Protein AF-A0A7S2G9F8-F1 (afdb_monomer_lite)

Secondary structure (DSSP, 8-state):
----------SHHHHHHHHHHHHHHHHTTS---PPPP---HHHHHHHHHHHHHHHHHHHHHHHHHHHHHHHHHHHHHHHHHHHHHHHHHHHHHHHHHHHHHHHHHHHHHHHHHHTT---HHHHHTTS-TTT-EEEEE--TTS---GGGEETTTEEEEEHHHHHHHHHHHHHHHHHHHHHHHHHHHTTS---------------TTSSTTTS------------------

Foldseek 3Di:
DDPPPPPPPPPPPVVVVVVVVLVVVVVVPPDDPPDDDPDDPVVVVVVVVVVVVVVVVVVVVSVVVVVVVVVVVVVVVVVVVVVVVVVVVVVVVVVVVVVVLVVVLVVVVVVCLQVLPLPPVSNVVSDPQQADKDKDADDPQFDDDPVQQDPVRIGIAHGSVSSNVVSVRVVVSVVVVVVVVVVVVVVPDDDDDPDPPPVPPPPVVPVVVVPPPPPPPPPDDDPDDDDDD

pLDDT: mean 77.67, std 21.29, range [35.88, 98.31]

Sequence (229 aa):
AGAGGELSDSGGARDEEFLAGAAGMLTALRGDKRKGSDLDPETKTQLDRERNKKHAKATRLRKKVYVKCLEEQATELAEQNNRMKQEREWREANRRAVLETRRRVVHTMLHYRHAGVTDRNKWAKIVDEGRFTLALPVTPYRSFKRSEVVGNGLRILHGLDMVFADIRSIAVWMQTISREATSVGQSVGHTVGQQASEVVWDYTILDAVASGDGNGGGDGGDGGDGGDG

Structure (mmCIF, N/CA/C/O backbone):
data_AF-A0A7S2G9F8-F1
#
_entry.id   AF-A0A7S2G9F8-F1
#
loop_
_atom_site.group_PDB
_atom_site.id
_atom_site.type_symbol
_atom_site.label_atom_id
_atom_site.label_alt_id
_atom_site.label_comp_id
_atom_site.label_asym_id
_atom_site.label_entity_id
_atom_site.label_seq_id
_atom_site.pdbx_PDB_ins_code
_atom_site.Cartn_x
_atom_site.Cartn_y
_atom_site.Cartn_z
_atom_site.occupancy
_atom_site.B_iso_or_equiv
_atom_site.auth_seq_id
_atom_site.auth_comp_id
_atom_site.auth_asym_id
_atom_site.auth_atom_id
_atom_site.pdbx_PDB_model_num
ATOM 1 N N . ALA A 1 1 ? -4.866 -13.803 -0.864 1.00 40.38 1 ALA A N 1
ATOM 2 C CA . ALA A 1 1 ? -5.055 -13.528 -2.300 1.00 40.38 1 ALA A CA 1
ATOM 3 C C . ALA A 1 1 ? -3.806 -12.817 -2.808 1.00 40.38 1 ALA A C 1
ATOM 5 O O . ALA A 1 1 ? -3.701 -11.605 -2.684 1.00 40.38 1 ALA A O 1
ATOM 6 N N . GLY A 1 2 ? -2.803 -13.595 -3.220 1.00 40.09 2 GLY A N 1
ATOM 7 C CA . GLY A 1 2 ? -1.564 -13.082 -3.797 1.00 40.09 2 GLY A CA 1
ATOM 8 C C . GLY A 1 2 ? -1.709 -13.073 -5.310 1.00 40.09 2 GLY A C 1
ATOM 9 O O . GLY A 1 2 ? -1.907 -14.129 -5.901 1.00 40.09 2 GLY A O 1
ATOM 10 N N . ALA A 1 3 ? -1.660 -11.889 -5.912 1.00 42.66 3 ALA A N 1
ATOM 11 C CA . ALA A 1 3 ? -1.528 -11.744 -7.350 1.00 42.66 3 ALA A CA 1
ATOM 12 C C . ALA A 1 3 ? -0.072 -12.065 -7.713 1.00 42.66 3 ALA A C 1
ATOM 14 O O . ALA A 1 3 ? 0.807 -11.210 -7.617 1.00 42.66 3 ALA A O 1
ATOM 15 N N . GLY A 1 4 ? 0.186 -13.331 -8.039 1.00 38.16 4 GLY A N 1
ATOM 16 C CA . GLY A 1 4 ? 1.389 -13.729 -8.755 1.00 38.16 4 GLY A CA 1
ATOM 17 C C . GLY A 1 4 ? 1.287 -13.171 -10.166 1.00 38.16 4 GLY A C 1
ATOM 18 O O . GLY A 1 4 ? 0.578 -13.728 -10.995 1.00 38.16 4 GLY A O 1
ATOM 19 N N . GLY A 1 5 ? 1.923 -12.026 -10.402 1.00 44.25 5 GLY A N 1
ATOM 20 C CA . GLY A 1 5 ? 2.126 -11.510 -11.746 1.00 44.25 5 GLY A CA 1
ATOM 21 C C . GLY A 1 5 ? 3.136 -12.402 -12.449 1.00 44.25 5 GLY A C 1
ATOM 22 O O . GLY A 1 5 ? 4.331 -12.313 -12.173 1.00 44.25 5 GLY A O 1
ATOM 23 N N . GLU A 1 6 ? 2.640 -13.284 -13.312 1.00 41.16 6 GLU A N 1
ATOM 24 C CA . GLU A 1 6 ? 3.435 -13.965 -14.325 1.00 41.16 6 GLU A CA 1
ATOM 25 C C . GLU A 1 6 ? 4.115 -12.892 -15.186 1.00 41.16 6 GLU A C 1
ATOM 27 O O . GLU A 1 6 ? 3.496 -12.249 -16.032 1.00 41.16 6 GLU A O 1
ATOM 32 N N . LEU A 1 7 ? 5.399 -12.651 -14.913 1.00 46.62 7 LEU A N 1
ATOM 33 C CA . LEU A 1 7 ? 6.302 -11.929 -15.800 1.00 46.62 7 LEU A CA 1
ATOM 34 C C . LEU A 1 7 ? 6.487 -12.802 -17.041 1.00 46.62 7 LEU A C 1
ATOM 36 O O . LEU A 1 7 ? 7.358 -13.666 -17.092 1.00 46.62 7 LEU A O 1
ATOM 40 N N . SER A 1 8 ? 5.598 -12.611 -18.010 1.00 50.78 8 SER A N 1
ATOM 41 C CA . SER A 1 8 ? 5.682 -13.215 -19.330 1.00 50.78 8 SER A CA 1
ATOM 42 C C . SER A 1 8 ? 6.938 -12.705 -20.036 1.00 50.78 8 SER A C 1
ATOM 44 O O . SER A 1 8 ? 6.958 -11.597 -20.584 1.00 50.78 8 SER A O 1
ATOM 46 N N . ASP A 1 9 ? 7.973 -13.537 -20.000 1.00 47.94 9 ASP A N 1
ATOM 47 C CA . ASP A 1 9 ? 9.189 -13.481 -20.804 1.00 47.94 9 ASP A CA 1
ATOM 48 C C . A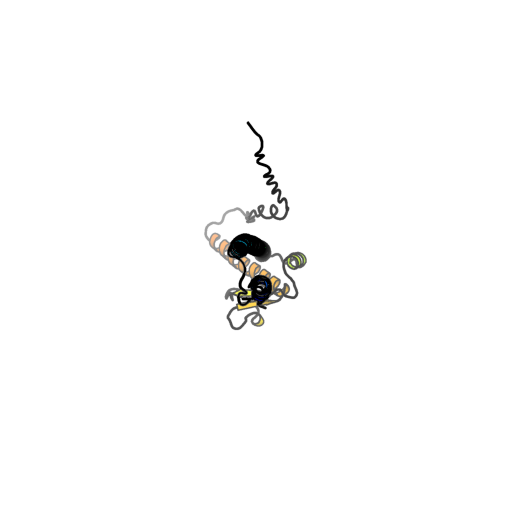SP A 1 9 ? 8.824 -13.564 -22.297 1.00 47.94 9 ASP A C 1
ATOM 50 O O . ASP A 1 9 ? 8.766 -14.626 -22.908 1.00 47.94 9 ASP A O 1
ATOM 54 N N . SER A 1 10 ? 8.428 -12.422 -22.859 1.00 51.69 10 SER A N 1
ATOM 55 C CA . SER A 1 10 ? 7.936 -12.279 -24.238 1.00 51.69 10 SER A CA 1
ATOM 56 C C . SER A 1 10 ? 8.878 -11.448 -25.115 1.00 51.69 10 SER A C 1
ATOM 58 O O . SER A 1 10 ? 8.593 -11.237 -26.293 1.00 51.69 10 SER A O 1
ATOM 60 N N . GLY A 1 11 ? 10.019 -11.010 -24.567 1.00 47.75 11 GLY A N 1
ATOM 61 C CA . GLY A 1 11 ? 11.017 -10.212 -25.286 1.00 47.75 11 GLY A CA 1
ATOM 62 C C . GLY A 1 11 ? 11.870 -11.028 -26.261 1.00 47.75 11 GLY A C 1
ATOM 63 O O . GLY A 1 11 ? 12.167 -10.556 -27.352 1.00 47.75 11 GLY A O 1
ATOM 64 N N . GLY A 1 12 ? 12.192 -12.285 -25.932 1.00 48.44 12 GLY A N 1
ATOM 65 C CA . GLY A 1 12 ? 13.163 -13.068 -26.711 1.00 48.44 12 GLY A CA 1
ATOM 66 C C . GLY A 1 12 ? 12.721 -13.451 -28.131 1.00 48.44 12 GLY A C 1
ATOM 67 O O . GLY A 1 12 ? 13.559 -13.630 -29.009 1.00 48.44 12 GLY A O 1
ATOM 68 N N . ALA A 1 13 ? 11.415 -13.553 -28.394 1.00 54.31 13 ALA A N 1
ATOM 69 C CA . ALA A 1 13 ? 10.920 -14.038 -29.686 1.00 54.31 13 ALA A CA 1
ATOM 70 C C . ALA A 1 13 ? 11.020 -12.996 -30.818 1.00 54.31 13 ALA A C 1
ATOM 72 O O . ALA A 1 13 ? 11.145 -13.370 -31.982 1.00 54.31 13 ALA A O 1
ATOM 73 N N . ARG A 1 14 ? 10.978 -11.695 -30.496 1.00 54.72 14 ARG A N 1
ATOM 74 C CA . ARG A 1 14 ? 11.035 -10.614 -31.500 1.00 54.72 14 ARG A CA 1
ATOM 75 C C . ARG A 1 14 ? 12.462 -10.262 -31.910 1.00 54.72 14 ARG A C 1
ATOM 77 O O . ARG A 1 14 ? 12.695 -9.951 -33.078 1.00 54.72 14 ARG A O 1
ATOM 84 N N . ASP A 1 15 ? 13.409 -10.377 -30.983 1.00 51.66 15 ASP A N 1
ATOM 85 C CA . ASP A 1 15 ? 14.827 -10.158 -31.268 1.00 51.66 15 ASP A CA 1
ATOM 86 C C . ASP A 1 15 ? 15.390 -11.243 -32.203 1.00 51.66 15 ASP A C 1
ATOM 88 O O . ASP A 1 15 ? 16.127 -10.931 -33.138 1.00 51.66 15 ASP A O 1
ATOM 92 N N . GLU A 1 16 ? 14.980 -12.504 -32.023 1.00 54.94 16 GLU A N 1
ATOM 93 C CA . GLU A 1 16 ? 15.359 -13.628 -32.897 1.00 54.94 16 GLU A CA 1
ATOM 94 C C . GLU A 1 16 ? 14.835 -13.453 -34.334 1.00 54.94 16 GLU A C 1
ATOM 96 O O . GLU A 1 16 ? 15.577 -13.657 -35.295 1.00 54.94 16 GLU A O 1
ATOM 101 N N . GLU A 1 17 ? 13.587 -13.011 -34.515 1.00 56.75 17 GLU A N 1
ATOM 102 C CA . GLU A 1 17 ? 12.981 -12.853 -35.846 1.00 56.75 17 GLU A CA 1
ATOM 103 C C . GLU A 1 17 ? 13.579 -11.661 -36.620 1.00 56.75 17 GLU A C 1
ATOM 105 O O . GLU A 1 17 ? 13.824 -11.740 -37.831 1.00 56.75 17 GLU A O 1
ATOM 110 N N . PHE A 1 18 ? 13.911 -10.572 -35.920 1.00 54.06 18 PHE A N 1
ATOM 111 C CA . PHE A 1 18 ? 14.556 -9.403 -36.516 1.00 54.06 18 PHE A CA 1
ATOM 112 C C . PHE A 1 18 ? 16.041 -9.656 -36.843 1.00 54.06 18 PHE A C 1
ATOM 114 O O . PHE A 1 18 ? 16.515 -9.295 -37.930 1.00 54.06 18 PHE A O 1
ATOM 121 N N . LEU A 1 19 ? 16.772 -10.353 -35.963 1.00 54.16 19 LEU A N 1
ATOM 122 C CA . LEU A 1 19 ? 18.141 -10.808 -36.236 1.00 54.16 19 LEU A CA 1
ATOM 123 C C . LEU A 1 19 ? 18.177 -11.846 -37.368 1.00 54.16 19 LEU A C 1
ATOM 125 O O . LEU A 1 19 ? 19.081 -11.789 -38.208 1.00 54.16 19 LEU A O 1
ATOM 129 N N . ALA A 1 20 ? 17.178 -12.728 -37.465 1.00 59.78 20 ALA A N 1
ATOM 130 C CA . ALA A 1 20 ? 17.019 -13.660 -38.581 1.00 59.78 20 ALA A CA 1
ATOM 131 C C . ALA A 1 20 ? 16.743 -12.932 -39.910 1.00 59.78 20 ALA A C 1
ATOM 133 O O . ALA A 1 20 ? 17.339 -13.279 -40.936 1.00 59.78 20 ALA A O 1
ATOM 134 N N . GLY A 1 21 ? 15.927 -11.872 -39.903 1.00 58.31 21 GLY A N 1
ATOM 135 C CA . GLY A 1 21 ? 15.698 -11.012 -41.071 1.00 58.31 21 GLY A CA 1
ATOM 136 C C . GLY A 1 21 ? 16.968 -10.286 -41.538 1.00 58.31 21 GLY A C 1
ATOM 137 O O . GLY A 1 21 ? 17.298 -10.282 -42.731 1.00 58.31 21 GLY A O 1
ATOM 138 N N . ALA A 1 22 ? 17.745 -9.741 -40.596 1.00 57.12 22 ALA A N 1
ATOM 139 C CA . ALA A 1 22 ? 19.027 -9.098 -40.883 1.00 57.12 22 ALA A CA 1
ATOM 140 C C . ALA A 1 22 ? 20.084 -10.100 -41.385 1.00 57.12 22 ALA A C 1
ATOM 142 O O . ALA A 1 22 ? 20.821 -9.798 -42.331 1.00 57.12 22 ALA A O 1
ATOM 143 N N . ALA A 1 23 ? 20.131 -11.307 -40.810 1.00 56.72 23 ALA A N 1
ATOM 144 C CA . ALA A 1 23 ? 20.992 -12.404 -41.249 1.00 56.72 23 ALA A CA 1
ATOM 145 C C . ALA A 1 23 ? 20.611 -12.912 -42.653 1.00 56.72 23 ALA A C 1
ATOM 147 O O . ALA A 1 23 ? 21.495 -13.146 -43.484 1.00 56.72 23 ALA A O 1
ATOM 148 N N . GLY A 1 24 ? 19.316 -13.000 -42.970 1.00 57.72 24 GLY A N 1
ATOM 149 C CA . GLY A 1 24 ? 18.810 -13.348 -44.303 1.00 57.72 24 GLY A CA 1
ATOM 150 C C . GLY A 1 24 ? 19.255 -12.355 -45.383 1.00 57.72 24 GLY A C 1
ATOM 151 O O . GLY A 1 24 ? 19.786 -12.757 -46.423 1.00 57.72 24 GLY A O 1
ATOM 152 N N . MET A 1 25 ? 19.165 -11.050 -45.101 1.00 58.84 25 MET A N 1
ATOM 153 C CA . MET A 1 25 ? 19.632 -9.988 -46.007 1.00 58.84 25 MET A CA 1
ATOM 154 C C . MET A 1 25 ? 21.161 -10.013 -46.212 1.00 58.84 25 MET A C 1
ATOM 156 O O . MET A 1 25 ? 21.674 -9.723 -47.295 1.00 58.84 25 MET A O 1
ATOM 160 N N . LEU A 1 26 ? 21.902 -10.403 -45.174 1.00 55.34 26 LEU A N 1
ATOM 161 C CA . LEU A 1 26 ? 23.359 -10.563 -45.174 1.00 55.34 26 LEU A CA 1
ATOM 162 C C . LEU A 1 26 ? 23.835 -11.763 -46.004 1.00 55.34 26 LEU A C 1
ATOM 164 O O . LEU A 1 26 ? 24.901 -11.706 -46.626 1.00 55.34 26 LEU A O 1
ATOM 168 N N . THR A 1 27 ? 23.039 -12.831 -46.020 1.00 58.12 27 THR A N 1
ATOM 169 C CA . THR A 1 27 ? 23.343 -14.090 -46.711 1.00 58.12 27 THR A CA 1
ATOM 170 C C . THR A 1 27 ? 23.107 -13.971 -48.219 1.00 58.12 27 THR A C 1
ATOM 172 O O . THR A 1 27 ? 23.903 -14.487 -49.003 1.00 58.12 27 THR A O 1
ATOM 175 N N . ALA A 1 28 ? 22.119 -13.173 -48.641 1.00 57.31 28 ALA A N 1
ATOM 176 C CA . ALA A 1 28 ? 21.849 -12.864 -50.051 1.00 57.31 28 ALA A CA 1
ATOM 177 C C . ALA A 1 28 ? 22.982 -12.082 -50.760 1.00 57.31 28 ALA A C 1
ATOM 179 O O . ALA A 1 28 ? 23.067 -12.072 -51.986 1.00 57.31 28 ALA A O 1
ATOM 180 N N . LEU A 1 29 ? 23.890 -11.451 -50.006 1.00 53.84 29 LEU A N 1
ATOM 181 C CA . LEU A 1 29 ? 25.056 -10.731 -50.542 1.00 53.84 29 LEU A CA 1
ATOM 182 C C . LEU A 1 29 ? 26.309 -11.613 -50.688 1.00 53.84 29 LEU A C 1
ATOM 184 O O . LEU A 1 29 ? 27.364 -11.127 -51.117 1.00 53.84 29 LEU A O 1
ATOM 188 N N . ARG A 1 30 ? 26.234 -12.900 -50.329 1.00 56.97 30 ARG A N 1
ATOM 189 C CA . ARG A 1 30 ? 27.347 -13.847 -50.447 1.00 56.97 30 ARG A CA 1
ATOM 190 C C . ARG A 1 30 ? 27.427 -14.336 -51.896 1.00 56.97 30 ARG A C 1
ATOM 192 O O . ARG A 1 30 ? 26.884 -15.368 -52.258 1.00 56.97 30 ARG A O 1
ATOM 199 N N . GLY A 1 31 ? 28.070 -13.517 -52.727 1.00 55.12 31 GLY A N 1
ATOM 200 C CA . GLY A 1 31 ? 28.200 -13.722 -54.166 1.00 55.12 31 GLY A CA 1
ATOM 201 C C . GLY A 1 31 ? 28.696 -15.116 -54.552 1.00 55.12 31 GLY A C 1
ATOM 202 O O . GLY A 1 31 ? 29.703 -15.611 -54.040 1.00 55.12 31 GLY A O 1
ATOM 203 N N . ASP A 1 32 ? 27.963 -15.689 -55.496 1.00 58.69 32 ASP A N 1
ATOM 204 C CA . ASP A 1 32 ? 28.195 -16.951 -56.179 1.00 58.69 32 ASP A CA 1
ATOM 205 C C . ASP A 1 32 ? 29.618 -17.004 -56.768 1.00 58.69 32 ASP A C 1
ATOM 207 O O . ASP A 1 32 ? 30.032 -16.124 -57.534 1.00 58.69 32 ASP A O 1
ATOM 211 N N . LYS A 1 33 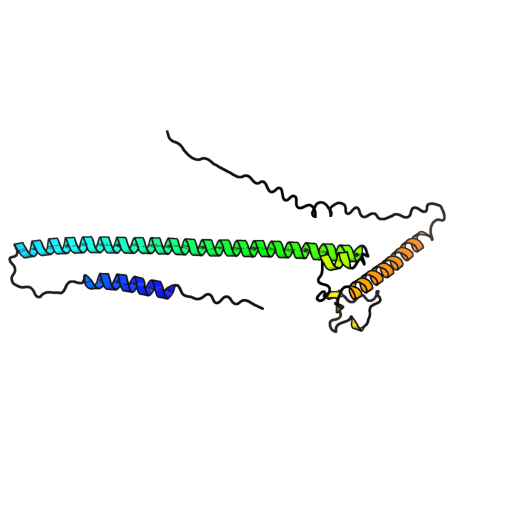? 30.404 -18.015 -56.379 1.00 57.34 33 LYS A N 1
ATOM 212 C CA . LYS A 1 33 ? 31.777 -18.239 -56.864 1.00 57.34 33 LYS A CA 1
ATOM 213 C C . LYS A 1 33 ? 31.704 -18.741 -58.311 1.00 57.34 33 LYS A C 1
ATOM 215 O O . LYS A 1 33 ? 31.825 -19.934 -58.575 1.00 57.34 33 LYS A O 1
ATOM 220 N N . ARG A 1 34 ? 31.501 -17.839 -59.273 1.00 59.16 34 ARG A N 1
ATOM 221 C CA . ARG A 1 34 ? 31.588 -18.208 -60.691 1.00 59.16 34 ARG A CA 1
ATOM 222 C C . ARG A 1 34 ? 33.041 -18.533 -61.045 1.00 59.16 34 ARG A C 1
ATOM 224 O O . ARG A 1 34 ? 33.945 -17.721 -60.853 1.00 59.16 34 ARG A O 1
ATOM 231 N N . LYS A 1 35 ? 33.233 -19.771 -61.502 1.00 55.59 35 LYS A N 1
ATOM 232 C CA . LYS A 1 35 ? 34.472 -20.374 -62.006 1.00 55.59 35 LYS A CA 1
ATOM 233 C C . LYS A 1 35 ? 35.017 -19.494 -63.142 1.00 55.59 35 LYS A C 1
ATOM 235 O O . LYS A 1 35 ? 34.285 -19.199 -64.079 1.00 55.59 35 LYS A O 1
ATOM 240 N N . GLY A 1 36 ? 36.248 -19.006 -62.989 1.00 54.06 36 GLY A N 1
ATOM 241 C CA . GLY A 1 36 ? 36.836 -17.971 -63.842 1.00 54.06 36 GLY A CA 1
ATOM 242 C C . GLY A 1 36 ? 36.984 -18.410 -65.296 1.00 54.06 36 GLY A C 1
ATOM 243 O O . GLY A 1 36 ? 37.649 -19.404 -65.571 1.00 54.06 36 GLY A O 1
ATOM 244 N N . SER A 1 37 ? 36.368 -17.654 -66.201 1.00 59.53 37 SER A N 1
ATOM 245 C CA . SER A 1 37 ? 36.724 -17.614 -67.618 1.00 59.53 37 SER A CA 1
ATOM 246 C C . SER A 1 37 ? 37.946 -16.711 -67.807 1.00 59.53 37 SER A C 1
ATOM 248 O O . SER A 1 37 ? 38.104 -15.754 -67.044 1.00 59.53 37 SER A O 1
ATOM 250 N N . ASP A 1 38 ? 38.773 -17.001 -68.812 1.00 62.84 38 ASP A N 1
ATOM 251 C CA . ASP A 1 38 ? 39.926 -16.201 -69.253 1.00 62.84 38 ASP A CA 1
ATOM 252 C C . ASP A 1 38 ? 39.505 -14.767 -69.625 1.00 62.84 38 ASP A C 1
ATOM 254 O O . ASP A 1 38 ? 39.226 -14.444 -70.777 1.00 62.84 38 ASP A O 1
ATOM 258 N N . LEU A 1 39 ? 39.383 -13.909 -68.613 1.00 68.25 39 LEU A N 1
ATOM 259 C CA . LEU A 1 39 ? 39.123 -12.484 -68.752 1.00 68.25 39 LEU A CA 1
ATOM 260 C C . LEU A 1 39 ? 40.457 -11.749 -68.824 1.00 68.25 39 LEU A C 1
ATOM 262 O O . LEU A 1 39 ? 41.360 -12.006 -68.023 1.00 68.25 39 LEU A O 1
ATOM 266 N N . ASP A 1 40 ? 40.541 -10.814 -69.765 1.00 79.50 40 ASP A N 1
ATOM 267 C CA . ASP A 1 40 ? 41.677 -9.919 -69.948 1.00 79.50 40 ASP A CA 1
ATOM 268 C C . ASP A 1 40 ? 42.091 -9.272 -68.605 1.00 79.50 40 ASP A C 1
ATOM 270 O O . ASP A 1 40 ? 41.214 -8.837 -67.839 1.00 79.50 40 ASP A O 1
ATOM 274 N N . PRO A 1 41 ? 43.395 -9.237 -68.260 1.00 84.12 41 PRO A N 1
ATOM 275 C CA . PRO A 1 41 ? 43.878 -8.765 -66.963 1.00 84.12 41 PRO A CA 1
ATOM 276 C C . PRO A 1 41 ? 43.356 -7.376 -66.580 1.00 84.12 41 PRO A C 1
ATOM 278 O O . PRO A 1 41 ? 43.097 -7.139 -65.397 1.00 84.12 41 PRO A O 1
ATOM 281 N N . GLU A 1 42 ? 43.135 -6.478 -67.542 1.00 83.56 42 GLU A N 1
ATOM 282 C CA . GLU A 1 42 ? 42.618 -5.140 -67.261 1.00 83.56 42 GLU A CA 1
ATOM 283 C C . GLU A 1 42 ? 41.169 -5.196 -66.752 1.00 83.56 42 GLU A C 1
ATOM 285 O O . GLU A 1 42 ? 40.851 -4.632 -65.698 1.00 83.56 42 GLU A O 1
ATOM 290 N N . THR A 1 43 ? 40.311 -5.979 -67.407 1.00 84.00 43 THR A N 1
ATOM 291 C CA . THR A 1 43 ? 38.904 -6.164 -67.000 1.00 84.00 43 THR A CA 1
ATOM 292 C C . THR A 1 43 ? 38.772 -6.803 -65.615 1.00 84.00 43 THR A C 1
ATOM 294 O O . THR A 1 43 ? 37.915 -6.413 -64.814 1.00 84.00 43 THR A O 1
ATOM 297 N N . LYS A 1 44 ? 39.675 -7.730 -65.272 1.00 84.69 44 LYS A N 1
ATOM 298 C CA . LYS A 1 44 ? 39.705 -8.379 -63.956 1.00 84.69 44 LYS A CA 1
ATOM 299 C C . LYS A 1 44 ? 40.003 -7.379 -62.839 1.00 84.69 44 LYS A C 1
ATOM 301 O O . LYS A 1 44 ? 39.314 -7.371 -61.818 1.00 84.69 44 LYS A O 1
ATOM 306 N N . THR A 1 45 ? 40.971 -6.486 -63.054 1.00 87.44 45 THR A N 1
ATOM 307 C CA . THR A 1 45 ? 41.303 -5.451 -62.061 1.00 87.44 45 THR A CA 1
ATOM 308 C C . THR A 1 45 ? 40.151 -4.470 -61.837 1.00 87.44 45 THR A C 1
ATOM 310 O O . THR A 1 45 ? 39.914 -4.047 -60.702 1.00 87.44 45 THR A O 1
ATOM 313 N N . GLN A 1 46 ? 39.395 -4.132 -62.886 1.00 87.75 46 GLN A N 1
ATOM 314 C CA . GLN A 1 46 ? 38.220 -3.265 -62.773 1.00 87.75 46 GLN A CA 1
ATOM 315 C C . GLN A 1 46 ? 37.097 -3.939 -61.968 1.00 87.75 46 GLN A C 1
ATOM 317 O O . GLN A 1 46 ? 36.557 -3.327 -61.042 1.00 87.75 46 GLN A O 1
ATOM 322 N N . LEU A 1 47 ? 36.812 -5.218 -62.229 1.00 87.00 47 LEU A N 1
ATOM 323 C CA . LEU A 1 47 ? 35.815 -5.991 -61.477 1.00 87.00 47 LEU A CA 1
ATOM 324 C C . LEU A 1 47 ? 36.172 -6.127 -59.992 1.00 87.00 47 LEU A C 1
ATOM 326 O O . LEU A 1 47 ? 35.296 -5.988 -59.133 1.00 87.00 47 LEU A O 1
ATOM 330 N N . ASP A 1 48 ? 37.448 -6.337 -59.664 1.00 86.00 48 ASP A N 1
ATOM 331 C CA . ASP A 1 48 ? 37.899 -6.408 -58.271 1.00 86.00 48 ASP A CA 1
ATOM 332 C C . ASP A 1 48 ? 37.742 -5.061 -57.549 1.00 86.00 48 ASP A C 1
ATOM 334 O O . ASP A 1 48 ? 37.281 -5.018 -56.400 1.00 86.00 48 ASP A O 1
ATOM 338 N N . ARG A 1 49 ? 38.032 -3.941 -58.229 1.00 93.00 49 ARG A N 1
ATOM 339 C CA . ARG A 1 49 ? 37.785 -2.588 -57.696 1.00 93.00 49 ARG A CA 1
ATOM 340 C C . ARG A 1 49 ? 36.300 -2.358 -57.425 1.00 93.00 49 ARG A C 1
ATOM 342 O O . ARG A 1 49 ? 35.938 -1.874 -56.348 1.00 93.00 49 ARG A O 1
ATOM 349 N N . GLU A 1 50 ? 35.427 -2.730 -58.358 1.00 91.94 50 GLU A N 1
ATOM 350 C CA . GLU A 1 50 ? 33.978 -2.614 -58.175 1.00 91.94 50 GLU A CA 1
ATOM 351 C C . GLU A 1 50 ? 33.455 -3.510 -57.054 1.00 91.94 50 GLU A C 1
ATOM 353 O O . GLU A 1 50 ? 32.632 -3.076 -56.239 1.00 91.94 50 GLU A O 1
ATOM 358 N N . ARG A 1 51 ? 33.949 -4.747 -56.973 1.00 90.19 51 ARG A N 1
ATOM 359 C CA . ARG A 1 51 ? 33.598 -5.690 -55.912 1.00 90.19 51 ARG A CA 1
ATOM 360 C C . ARG A 1 51 ? 34.018 -5.159 -54.546 1.00 90.19 51 ARG A C 1
ATOM 362 O O . ARG A 1 51 ? 33.213 -5.206 -53.616 1.00 90.19 51 ARG A O 1
ATOM 369 N N . ASN A 1 52 ? 35.224 -4.609 -54.423 1.00 93.94 52 ASN A N 1
ATOM 370 C CA . ASN A 1 52 ? 35.688 -3.978 -53.189 1.00 93.94 52 ASN A CA 1
ATOM 371 C C . ASN A 1 52 ? 34.806 -2.771 -52.826 1.00 93.94 52 ASN A C 1
ATOM 373 O O . ASN A 1 52 ? 34.308 -2.676 -51.704 1.00 93.94 52 ASN A O 1
ATOM 377 N N . LYS A 1 53 ? 34.485 -1.907 -53.798 1.00 96.00 53 LYS A N 1
ATOM 378 C CA . LYS A 1 53 ? 33.567 -0.773 -53.593 1.00 96.00 53 LYS A CA 1
ATOM 379 C C . LYS A 1 53 ? 32.194 -1.232 -53.088 1.00 96.00 53 LYS A C 1
ATOM 381 O O . LYS A 1 53 ? 31.657 -0.633 -52.151 1.00 96.00 53 LYS A O 1
ATOM 386 N N . LYS A 1 54 ? 31.634 -2.300 -53.667 1.00 92.56 54 LYS A N 1
ATOM 387 C CA . LYS A 1 54 ? 30.373 -2.918 -53.217 1.00 92.56 54 LYS A CA 1
ATOM 388 C C . LYS A 1 54 ? 30.505 -3.487 -51.799 1.00 92.56 54 LYS A C 1
ATOM 390 O O . LYS A 1 54 ? 29.663 -3.184 -50.956 1.00 92.56 54 LYS A O 1
ATOM 395 N N . HIS A 1 55 ? 31.579 -4.216 -51.497 1.00 89.81 55 HIS A N 1
ATOM 396 C CA . HIS A 1 55 ? 31.838 -4.753 -50.155 1.00 89.81 55 HIS A CA 1
ATOM 397 C C . HIS A 1 55 ? 31.989 -3.660 -49.094 1.00 89.81 55 HIS A C 1
ATOM 399 O O . HIS A 1 55 ? 31.413 -3.778 -48.012 1.00 89.81 55 HIS A O 1
ATOM 405 N N . ALA A 1 56 ? 32.714 -2.583 -49.393 1.00 95.75 56 ALA A N 1
ATOM 406 C CA . ALA A 1 56 ? 32.884 -1.456 -48.485 1.00 95.75 56 ALA A CA 1
ATOM 407 C C . ALA A 1 56 ? 31.537 -0.787 -48.171 1.00 95.75 56 ALA A C 1
ATOM 409 O O . ALA A 1 56 ? 31.227 -0.548 -47.001 1.00 95.75 56 ALA A O 1
ATOM 410 N N . LYS A 1 57 ? 30.701 -0.544 -49.194 1.00 94.81 57 LYS A N 1
ATOM 411 C CA . LYS A 1 57 ? 29.336 -0.023 -49.011 1.00 94.81 57 LYS A CA 1
ATOM 412 C C . LYS A 1 57 ? 28.476 -0.965 -48.166 1.00 94.81 57 LYS A C 1
ATOM 414 O O . LYS A 1 57 ? 27.864 -0.507 -47.206 1.00 94.81 57 LYS A O 1
ATOM 419 N N . ALA A 1 58 ? 28.480 -2.264 -48.468 1.00 87.00 58 ALA A N 1
ATOM 420 C CA . ALA A 1 58 ? 27.715 -3.262 -47.721 1.00 87.00 58 ALA A CA 1
ATOM 421 C C . ALA A 1 58 ? 28.153 -3.343 -46.249 1.00 87.00 58 ALA A C 1
ATOM 423 O O . ALA A 1 58 ? 27.318 -3.365 -45.351 1.00 87.00 58 ALA A O 1
ATOM 424 N N . THR A 1 59 ? 29.458 -3.320 -45.963 1.00 93.94 59 THR A N 1
ATOM 425 C CA . THR A 1 59 ? 29.968 -3.308 -44.582 1.00 93.94 59 THR A CA 1
ATOM 426 C C . THR A 1 59 ? 29.572 -2.038 -43.834 1.00 93.94 59 THR A C 1
ATOM 428 O O . THR A 1 59 ? 29.148 -2.135 -42.684 1.00 93.94 59 THR A O 1
ATOM 431 N N . ARG A 1 60 ? 29.650 -0.862 -44.470 1.00 95.75 60 ARG A N 1
ATOM 432 C CA . ARG A 1 60 ? 29.177 0.396 -43.866 1.00 95.75 60 ARG A CA 1
ATOM 433 C C . ARG A 1 60 ? 27.679 0.348 -43.568 1.00 95.75 60 ARG A C 1
ATOM 435 O O . ARG A 1 60 ? 27.278 0.735 -42.477 1.00 95.75 60 ARG A O 1
ATOM 442 N N . LEU A 1 61 ? 26.876 -0.165 -44.503 1.00 93.12 61 LEU A N 1
ATOM 443 C CA . LEU A 1 61 ? 25.432 -0.308 -44.321 1.00 93.12 61 LEU A CA 1
ATOM 444 C C . LEU A 1 61 ? 25.104 -1.238 -43.149 1.00 93.12 61 LEU A C 1
ATOM 446 O O . LEU A 1 61 ? 24.325 -0.855 -42.288 1.00 93.12 61 LEU A O 1
ATOM 450 N N . ARG A 1 62 ? 25.752 -2.407 -43.061 1.00 88.19 62 ARG A N 1
ATOM 451 C CA . ARG A 1 62 ? 25.559 -3.349 -41.945 1.00 88.19 62 ARG A CA 1
ATOM 452 C C . ARG A 1 62 ? 25.881 -2.725 -40.594 1.00 88.19 62 ARG A C 1
ATOM 454 O O . ARG A 1 62 ? 25.088 -2.841 -39.672 1.00 88.19 62 ARG A O 1
ATOM 461 N N . LYS A 1 63 ? 27.014 -2.020 -40.495 1.00 94.75 63 LYS A N 1
ATOM 462 C CA . LYS A 1 63 ? 27.382 -1.293 -39.272 1.00 94.75 63 LYS A CA 1
ATOM 463 C C . LYS A 1 63 ? 26.340 -0.232 -38.919 1.00 94.75 63 LYS A C 1
ATOM 465 O O . LYS A 1 63 ? 25.963 -0.130 -37.763 1.00 94.75 63 LYS A O 1
ATOM 470 N N . LYS A 1 64 ? 25.853 0.517 -39.913 1.00 95.88 64 LYS A N 1
ATOM 471 C CA . LYS A 1 64 ? 24.814 1.534 -39.716 1.00 95.88 64 LYS A CA 1
ATOM 472 C C . LYS A 1 64 ? 23.505 0.927 -39.209 1.00 95.88 64 LYS A C 1
ATOM 474 O O . LYS A 1 64 ? 22.912 1.490 -38.303 1.00 95.88 64 LYS A O 1
ATOM 479 N N . VAL A 1 65 ? 23.064 -0.191 -39.789 1.00 93.94 65 VAL A N 1
ATOM 480 C CA . VAL A 1 65 ? 21.862 -0.905 -39.331 1.00 93.94 65 VAL A CA 1
ATOM 481 C C . VAL A 1 65 ? 22.061 -1.390 -37.900 1.00 93.94 65 VAL A C 1
ATOM 483 O O . VAL A 1 65 ? 21.248 -1.072 -37.052 1.00 93.94 65 VAL A O 1
ATOM 486 N N . TYR A 1 66 ? 23.182 -2.051 -37.606 1.00 94.06 66 TYR A N 1
ATOM 487 C CA . TYR A 1 66 ? 23.467 -2.552 -36.261 1.00 94.06 66 TYR A CA 1
ATOM 488 C C . TYR A 1 66 ? 23.459 -1.449 -35.195 1.00 94.06 66 TYR A C 1
ATOM 490 O O . TYR A 1 66 ? 22.840 -1.616 -34.153 1.00 94.06 66 TYR A O 1
ATOM 498 N N . VAL A 1 67 ? 24.099 -0.307 -35.471 1.00 96.69 67 VAL A N 1
ATOM 499 C CA . VAL A 1 67 ? 24.090 0.842 -34.551 1.00 96.69 67 VAL A CA 1
ATOM 500 C C . VAL A 1 67 ? 22.666 1.336 -34.306 1.00 96.69 67 VAL A C 1
ATOM 502 O O . VAL A 1 67 ? 22.294 1.511 -33.155 1.00 96.69 67 VAL A O 1
ATOM 505 N N . LYS A 1 68 ? 21.849 1.477 -35.357 1.00 95.62 68 LYS A N 1
ATOM 506 C CA . LYS A 1 68 ? 20.443 1.876 -35.203 1.00 95.62 68 LYS A CA 1
ATOM 507 C C . LYS A 1 68 ? 19.637 0.893 -34.359 1.00 95.62 68 LYS A C 1
ATOM 509 O O . LYS A 1 68 ? 18.878 1.319 -33.505 1.00 95.62 68 LYS A O 1
ATOM 514 N N . CYS A 1 69 ? 19.826 -0.408 -34.563 1.00 93.94 69 CYS A N 1
ATOM 515 C CA . CYS A 1 69 ? 19.121 -1.422 -33.781 1.00 93.94 69 CYS A CA 1
ATOM 516 C C . CYS A 1 69 ? 19.525 -1.380 -32.304 1.00 93.94 69 CYS A C 1
ATOM 518 O O . CYS A 1 69 ? 18.677 -1.532 -31.434 1.00 93.94 69 CYS A O 1
ATOM 520 N N . LEU A 1 70 ? 20.804 -1.125 -32.009 1.00 95.88 70 LEU A N 1
ATOM 521 C CA . LEU A 1 70 ? 21.252 -0.922 -30.632 1.00 95.88 70 LEU A CA 1
ATOM 522 C C . LEU A 1 70 ? 20.672 0.353 -30.014 1.00 95.88 70 LEU A C 1
ATOM 524 O O . LEU A 1 70 ? 20.319 0.344 -28.838 1.00 95.88 70 LEU A O 1
ATOM 528 N N . GLU A 1 71 ? 20.581 1.440 -30.783 1.00 97.31 71 GLU A N 1
ATOM 529 C CA . GLU A 1 71 ? 19.933 2.680 -30.340 1.00 97.31 71 GLU A CA 1
ATOM 530 C C . GLU A 1 71 ? 18.456 2.424 -30.009 1.00 97.31 71 GLU A C 1
ATOM 532 O O . GLU A 1 71 ? 18.013 2.775 -28.918 1.00 97.31 71 GLU A O 1
ATOM 537 N N . GLU A 1 72 ? 17.725 1.735 -30.890 1.00 96.56 72 GLU A N 1
ATOM 538 C CA . GLU A 1 72 ? 16.323 1.348 -30.685 1.00 96.56 72 GLU A CA 1
ATOM 539 C C . GLU A 1 72 ? 16.155 0.481 -29.423 1.00 96.56 72 GLU A C 1
ATOM 541 O O . GLU A 1 72 ? 15.362 0.822 -28.543 1.00 96.56 72 GLU A O 1
ATOM 546 N N . GLN A 1 73 ? 16.968 -0.569 -29.260 1.00 95.94 73 GLN A N 1
ATOM 547 C CA . GLN A 1 73 ? 16.936 -1.426 -28.068 1.00 95.94 73 GLN A CA 1
ATOM 548 C C . GLN A 1 73 ? 17.263 -0.655 -26.780 1.00 95.94 73 GLN A C 1
ATOM 550 O O . GLN A 1 73 ? 16.622 -0.857 -25.748 1.00 95.94 73 GLN A O 1
ATOM 555 N N . ALA A 1 74 ? 18.236 0.260 -26.820 1.00 98.00 74 ALA A N 1
ATOM 556 C CA . ALA A 1 74 ? 18.571 1.092 -25.668 1.00 98.00 74 ALA A CA 1
ATOM 557 C C . ALA A 1 74 ? 17.415 2.034 -25.294 1.00 98.00 74 ALA A C 1
ATOM 559 O O . ALA A 1 74 ? 17.116 2.187 -24.106 1.00 98.00 74 ALA A O 1
ATOM 560 N N . THR A 1 75 ? 16.747 2.635 -26.287 1.00 97.75 75 THR A N 1
ATOM 561 C CA . THR A 1 75 ? 15.571 3.485 -26.047 1.00 97.75 75 THR A CA 1
ATOM 562 C C . THR A 1 75 ? 14.406 2.692 -25.467 1.00 97.75 75 THR A C 1
ATOM 564 O O . THR A 1 75 ? 13.824 3.121 -24.471 1.00 97.75 75 THR A O 1
ATOM 567 N N . GLU A 1 76 ? 14.133 1.496 -25.989 1.00 97.56 76 GLU A N 1
ATOM 568 C CA . GLU A 1 76 ? 13.070 0.637 -25.472 1.00 97.56 76 GLU A CA 1
ATOM 569 C C . GLU A 1 76 ? 13.334 0.243 -24.013 1.00 97.56 76 GLU A C 1
ATOM 571 O O . GLU A 1 76 ? 12.464 0.403 -23.155 1.00 97.56 76 GLU A O 1
ATOM 576 N N . LEU A 1 77 ? 14.549 -0.211 -23.690 1.00 97.62 77 LEU A N 1
ATOM 577 C CA . LEU A 1 77 ? 14.912 -0.562 -22.314 1.00 97.62 77 LEU A CA 1
ATOM 578 C C . LEU A 1 77 ? 14.803 0.638 -21.363 1.00 97.62 77 LEU A C 1
ATOM 580 O O . LEU A 1 77 ? 14.368 0.481 -20.217 1.00 97.62 77 LEU A O 1
ATOM 584 N N . ALA A 1 78 ? 15.164 1.838 -21.822 1.00 98.00 78 ALA A N 1
ATOM 585 C CA . ALA A 1 78 ? 15.021 3.059 -21.035 1.00 98.00 78 ALA A CA 1
ATOM 586 C C . ALA A 1 78 ? 13.545 3.384 -20.750 1.00 98.00 78 ALA A C 1
ATOM 588 O O . ALA A 1 78 ? 13.191 3.685 -19.605 1.00 98.00 78 ALA A O 1
ATOM 589 N N . GLU A 1 79 ? 12.669 3.262 -21.748 1.00 98.31 79 GLU A N 1
ATOM 590 C CA . GLU A 1 79 ? 11.223 3.454 -21.591 1.00 98.31 79 GLU A CA 1
ATOM 591 C C . GLU A 1 79 ? 10.601 2.413 -20.657 1.00 98.31 79 GLU A C 1
ATOM 593 O O . GLU A 1 79 ? 9.815 2.757 -19.767 1.00 98.31 79 GLU A O 1
ATOM 598 N N . GLN A 1 80 ? 10.981 1.141 -20.808 1.00 97.38 80 GLN A N 1
ATOM 599 C CA . GLN A 1 80 ? 10.530 0.063 -19.930 1.00 97.38 80 GLN A CA 1
ATOM 600 C C . GLN A 1 80 ? 10.951 0.316 -18.477 1.00 97.38 80 GLN A C 1
ATOM 602 O O . GLN A 1 80 ? 10.134 0.182 -17.562 1.00 97.38 80 GLN A O 1
ATOM 607 N N . ASN A 1 81 ? 12.199 0.734 -18.253 1.00 98.06 81 ASN A N 1
ATOM 608 C CA . ASN A 1 81 ? 12.694 1.072 -16.921 1.00 98.06 81 ASN A CA 1
ATOM 609 C C . ASN A 1 81 ? 11.942 2.274 -16.328 1.00 98.06 81 ASN A C 1
ATOM 611 O O . ASN A 1 81 ? 11.491 2.218 -15.182 1.00 98.06 81 ASN A O 1
ATOM 615 N N . ASN A 1 82 ? 11.712 3.324 -17.121 1.00 98.12 82 ASN A N 1
ATOM 616 C CA . ASN A 1 82 ? 10.931 4.483 -16.691 1.00 98.12 82 ASN A CA 1
ATOM 617 C C . ASN A 1 82 ? 9.498 4.087 -16.293 1.00 98.12 82 ASN A C 1
ATOM 619 O O . ASN A 1 82 ? 9.020 4.476 -15.227 1.00 98.12 82 ASN A O 1
ATOM 623 N N . ARG A 1 83 ? 8.841 3.233 -17.087 1.00 98.19 83 ARG A N 1
ATOM 624 C CA . ARG A 1 83 ? 7.506 2.700 -16.774 1.00 98.19 83 ARG A CA 1
ATOM 625 C C . ARG A 1 83 ? 7.498 1.916 -15.460 1.00 98.19 83 ARG A C 1
ATOM 627 O O . ARG A 1 83 ? 6.641 2.154 -14.611 1.00 98.19 83 ARG A O 1
ATOM 634 N N . MET A 1 84 ? 8.468 1.023 -15.256 1.00 97.25 84 MET A N 1
ATOM 635 C CA . MET A 1 84 ? 8.591 0.259 -14.005 1.00 97.25 84 MET A CA 1
ATOM 636 C C . MET A 1 84 ? 8.844 1.164 -12.793 1.00 97.25 84 MET A C 1
ATOM 638 O O . MET A 1 84 ? 8.298 0.926 -11.711 1.00 97.25 84 MET A O 1
ATOM 642 N N . LYS A 1 85 ? 9.655 2.214 -12.963 1.00 98.12 85 LYS A N 1
ATOM 643 C CA . LYS A 1 85 ? 9.926 3.201 -11.916 1.00 98.12 85 LYS A CA 1
ATOM 644 C C . LYS A 1 85 ? 8.652 3.951 -11.518 1.00 98.12 85 LYS A C 1
ATOM 646 O O . LYS A 1 85 ? 8.340 3.987 -10.328 1.00 98.12 85 LYS A O 1
ATOM 651 N N . GLN A 1 86 ? 7.896 4.457 -12.492 1.00 97.69 86 GLN A N 1
ATOM 652 C CA . GLN A 1 86 ? 6.620 5.142 -12.253 1.00 97.69 86 GLN A CA 1
ATOM 653 C C . GLN A 1 86 ? 5.610 4.234 -11.544 1.00 97.69 86 GLN A C 1
ATOM 655 O O . GLN A 1 86 ? 4.969 4.643 -10.578 1.00 97.69 86 GLN A O 1
ATOM 660 N N . GLU A 1 87 ? 5.497 2.974 -11.968 1.00 97.75 87 GLU A N 1
ATOM 661 C CA . GLU A 1 87 ? 4.575 2.026 -11.342 1.00 97.75 87 GLU A CA 1
ATOM 662 C C . GLU A 1 87 ? 4.952 1.737 -9.879 1.00 97.75 87 GLU A C 1
ATOM 664 O O . GLU A 1 87 ? 4.087 1.653 -9.003 1.00 97.75 87 GLU A O 1
ATOM 669 N N . ARG A 1 88 ? 6.253 1.618 -9.583 1.00 97.69 88 ARG A N 1
ATOM 670 C CA . ARG A 1 88 ? 6.741 1.456 -8.208 1.00 97.69 88 ARG A CA 1
ATOM 671 C C . ARG A 1 88 ? 6.406 2.674 -7.352 1.00 97.69 88 ARG A C 1
ATOM 673 O O . ARG A 1 88 ? 5.876 2.504 -6.255 1.00 97.69 88 ARG A O 1
ATOM 680 N N . GLU A 1 89 ? 6.680 3.873 -7.854 1.00 97.75 89 GLU A N 1
ATOM 681 C CA . GLU A 1 89 ? 6.382 5.128 -7.155 1.00 97.75 89 GLU A CA 1
ATOM 682 C C . GLU A 1 89 ? 4.880 5.268 -6.878 1.00 97.75 89 GLU A C 1
ATOM 684 O O . GLU A 1 89 ? 4.482 5.564 -5.747 1.00 97.75 89 GLU A O 1
ATOM 689 N N . TRP A 1 90 ? 4.039 4.944 -7.864 1.00 97.81 90 TRP A N 1
ATOM 690 C CA . TRP A 1 90 ? 2.587 4.900 -7.710 1.00 97.81 90 TRP A CA 1
ATOM 691 C C . TRP A 1 90 ? 2.146 3.908 -6.626 1.00 97.81 90 TRP A C 1
ATOM 693 O O . TRP A 1 90 ? 1.380 4.263 -5.724 1.00 97.81 90 TRP A O 1
ATOM 703 N N . ARG A 1 91 ? 2.659 2.669 -6.658 1.00 96.81 91 ARG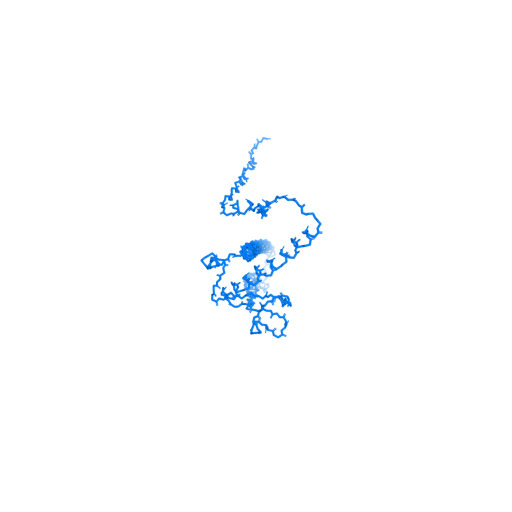 A N 1
ATOM 704 C CA . ARG A 1 91 ? 2.346 1.642 -5.647 1.00 96.81 91 ARG A CA 1
ATOM 705 C C . ARG A 1 91 ? 2.742 2.089 -4.241 1.00 96.81 91 ARG A C 1
ATOM 707 O O . ARG A 1 91 ? 1.992 1.868 -3.288 1.00 96.81 91 ARG A O 1
ATOM 714 N N . GLU A 1 92 ? 3.896 2.729 -4.095 1.00 96.75 92 GLU A N 1
ATOM 715 C CA . GLU A 1 92 ? 4.363 3.245 -2.809 1.00 96.75 92 GLU A CA 1
ATOM 716 C C . GLU A 1 92 ? 3.517 4.410 -2.295 1.00 96.75 92 GLU A C 1
ATOM 718 O O . GLU A 1 92 ? 3.187 4.434 -1.104 1.00 96.75 92 GLU A O 1
ATOM 723 N N . ALA A 1 93 ? 3.150 5.351 -3.167 1.00 96.94 93 ALA A N 1
ATOM 724 C CA . ALA A 1 93 ? 2.272 6.466 -2.827 1.00 96.94 93 ALA A CA 1
ATOM 725 C C . ALA A 1 93 ? 0.884 5.969 -2.397 1.00 96.94 93 ALA A C 1
ATOM 727 O O . ALA A 1 93 ? 0.395 6.348 -1.330 1.00 96.94 93 ALA A O 1
ATOM 728 N N . ASN A 1 94 ? 0.296 5.037 -3.152 1.00 97.62 94 ASN A N 1
ATOM 729 C CA . ASN A 1 94 ? -0.992 4.437 -2.809 1.00 97.62 94 ASN A CA 1
ATOM 730 C C . ASN A 1 94 ? -0.928 3.682 -1.471 1.00 97.62 94 ASN A C 1
ATOM 732 O O . ASN A 1 94 ? -1.795 3.843 -0.612 1.00 97.62 94 ASN A O 1
ATOM 736 N N . ARG A 1 95 ? 0.146 2.914 -1.233 1.00 96.25 95 ARG A N 1
ATOM 737 C CA . ARG A 1 95 ? 0.362 2.238 0.056 1.00 96.25 95 ARG A CA 1
ATOM 738 C C . ARG A 1 95 ? 0.424 3.238 1.212 1.00 96.25 95 ARG A C 1
ATOM 740 O O . ARG A 1 95 ? -0.173 2.983 2.256 1.00 96.25 95 ARG A O 1
ATOM 747 N N . ARG A 1 96 ? 1.118 4.369 1.038 1.00 96.50 96 ARG A N 1
ATOM 748 C CA . ARG A 1 96 ? 1.176 5.442 2.045 1.00 96.50 96 ARG A CA 1
ATOM 749 C C . ARG A 1 96 ? -0.210 6.035 2.317 1.00 96.50 96 ARG A C 1
ATOM 751 O O . ARG A 1 96 ? -0.589 6.132 3.480 1.00 96.50 96 ARG A O 1
ATOM 758 N N . ALA A 1 97 ? -0.987 6.335 1.278 1.00 96.06 97 ALA A N 1
ATOM 759 C CA . ALA A 1 97 ? -2.342 6.875 1.418 1.00 96.06 97 ALA A CA 1
ATOM 760 C C . ALA A 1 97 ? -3.295 5.915 2.161 1.00 96.06 97 ALA A C 1
ATOM 762 O O . ALA A 1 97 ? -4.040 6.328 3.056 1.00 96.06 97 ALA A O 1
ATOM 763 N N . VAL A 1 98 ? -3.229 4.616 1.849 1.00 95.50 98 VAL A N 1
ATOM 764 C CA . VAL A 1 98 ? -4.020 3.582 2.539 1.00 95.50 98 VAL A CA 1
ATOM 765 C C . VAL A 1 98 ? -3.626 3.473 4.014 1.00 95.50 98 VAL A C 1
ATOM 767 O O . VAL A 1 98 ? -4.498 3.402 4.883 1.00 95.50 98 VAL A O 1
ATOM 770 N N . LEU A 1 99 ? -2.324 3.473 4.318 1.00 95.25 99 LEU A N 1
ATOM 771 C CA . LEU A 1 99 ? -1.840 3.412 5.699 1.00 95.25 99 LEU A CA 1
ATOM 772 C C . LEU A 1 99 ? -2.250 4.644 6.506 1.00 95.25 99 LEU A C 1
ATOM 774 O O . LEU A 1 99 ? -2.666 4.493 7.654 1.00 95.25 99 LEU A O 1
ATOM 778 N N . GLU A 1 100 ? -2.188 5.832 5.910 1.00 96.25 100 GLU A N 1
ATOM 779 C CA . GLU A 1 100 ? -2.604 7.072 6.565 1.00 96.25 100 GLU A CA 1
ATOM 780 C C . GLU A 1 100 ? -4.106 7.064 6.876 1.00 96.25 100 GLU A C 1
ATOM 782 O O . GLU A 1 100 ? -4.522 7.339 8.002 1.00 96.25 100 GLU A O 1
ATOM 787 N N . THR A 1 101 ? -4.923 6.618 5.920 1.00 94.75 101 THR A N 1
ATOM 788 C CA . THR A 1 101 ? -6.366 6.432 6.132 1.00 94.75 101 THR A CA 1
ATOM 789 C C . THR A 1 101 ? -6.631 5.444 7.268 1.00 94.75 101 THR A C 1
ATOM 791 O O . THR A 1 101 ? -7.415 5.724 8.176 1.00 94.75 101 THR A O 1
ATOM 794 N N . ARG A 1 102 ? -5.930 4.302 7.281 1.00 94.62 102 ARG A N 1
ATOM 795 C CA . ARG A 1 102 ? -6.058 3.298 8.346 1.00 94.62 102 ARG A CA 1
ATOM 796 C C . ARG A 1 102 ? -5.651 3.858 9.708 1.00 94.62 102 ARG A C 1
ATOM 798 O O . ARG A 1 102 ? -6.344 3.606 10.693 1.00 94.62 102 ARG A O 1
ATOM 805 N N . ARG A 1 103 ? -4.550 4.611 9.774 1.00 96.50 103 ARG A N 1
ATOM 806 C CA . ARG A 1 103 ? -4.080 5.265 11.001 1.00 96.50 103 ARG A CA 1
ATOM 807 C C . ARG A 1 103 ? -5.137 6.221 11.537 1.00 96.50 103 ARG A C 1
ATOM 809 O O . ARG A 1 103 ? -5.451 6.154 12.724 1.00 96.50 103 ARG A O 1
ATOM 816 N N . ARG A 1 104 ? -5.722 7.044 10.664 1.00 95.19 104 ARG A N 1
ATOM 817 C CA . ARG A 1 104 ? -6.804 7.971 11.011 1.00 95.19 104 ARG A CA 1
ATOM 818 C C . ARG A 1 104 ? -8.017 7.236 11.569 1.00 95.19 104 ARG A C 1
ATOM 820 O O . ARG A 1 104 ? -8.467 7.570 12.657 1.00 95.19 104 ARG A O 1
ATOM 827 N N . VAL A 1 105 ? -8.488 6.190 10.887 1.00 95.69 105 VAL A N 1
ATOM 828 C CA . VAL A 1 105 ? -9.629 5.381 11.348 1.00 95.69 105 VAL A CA 1
ATOM 829 C C . VAL A 1 105 ? -9.359 4.770 12.722 1.00 95.69 105 VAL A C 1
ATOM 831 O O . VAL A 1 105 ? -10.192 4.894 13.616 1.00 95.69 105 VAL A O 1
ATOM 834 N N . VAL A 1 106 ? -8.187 4.155 12.926 1.00 95.75 106 VAL A N 1
ATOM 835 C CA . VAL A 1 106 ? -7.816 3.564 14.224 1.00 95.75 106 VAL A CA 1
ATOM 836 C C . VAL A 1 106 ? -7.746 4.633 15.311 1.00 95.75 106 VAL A C 1
ATOM 838 O O . VAL A 1 106 ? -8.263 4.419 16.406 1.00 95.75 106 VAL A O 1
ATOM 841 N N . HIS A 1 107 ? -7.153 5.787 15.014 1.00 96.56 107 HIS A N 1
ATOM 842 C CA . HIS A 1 107 ? -7.074 6.898 15.954 1.00 96.56 107 HIS A CA 1
ATOM 843 C C . HIS A 1 107 ? -8.469 7.400 16.350 1.00 96.56 107 HIS A C 1
ATOM 845 O O . HIS A 1 107 ? -8.770 7.483 17.538 1.00 96.56 107 HIS A O 1
ATOM 851 N N . THR A 1 108 ? -9.353 7.656 15.383 1.00 96.38 108 THR A N 1
ATOM 852 C CA . THR A 1 108 ? -10.735 8.091 15.643 1.00 96.38 108 THR A CA 1
ATOM 853 C C . THR A 1 108 ? -11.538 7.029 16.397 1.00 96.38 108 THR A C 1
ATOM 855 O O . THR A 1 108 ? -12.262 7.358 17.333 1.00 96.38 108 THR A O 1
ATOM 858 N N . MET A 1 109 ? -11.372 5.749 16.059 1.00 96.56 109 MET A N 1
ATOM 859 C CA . MET A 1 109 ? -12.009 4.630 16.760 1.00 96.56 109 MET A CA 1
ATOM 860 C C . MET A 1 109 ? -11.580 4.564 18.233 1.00 96.56 109 MET A C 1
ATOM 862 O O . MET A 1 109 ? -12.419 4.449 19.128 1.00 96.56 109 MET A O 1
ATOM 866 N N . LEU A 1 110 ? -10.272 4.654 18.503 1.00 95.50 110 LEU A N 1
ATOM 867 C CA . LEU A 1 110 ? -9.736 4.707 19.867 1.00 95.50 110 LEU A CA 1
ATOM 868 C C . LEU A 1 110 ? -10.177 5.981 20.592 1.00 95.50 110 LEU A C 1
ATOM 870 O O . LEU A 1 110 ? -10.428 5.937 21.800 1.00 95.50 110 LEU A O 1
ATOM 874 N N . HIS A 1 111 ? -10.313 7.090 19.860 1.00 95.94 111 HIS A N 1
ATOM 875 C CA . HIS A 1 111 ? -10.843 8.337 20.388 1.00 95.94 111 HIS A CA 1
ATOM 876 C C . HIS A 1 111 ? -12.284 8.160 20.891 1.00 95.94 111 HIS A C 1
ATOM 878 O O . HIS A 1 111 ? -12.567 8.340 22.073 1.00 95.94 111 HIS A O 1
ATOM 884 N N . TYR A 1 112 ? -13.179 7.674 20.031 1.00 97.19 112 TYR A N 1
ATOM 885 C CA . TYR A 1 112 ? -14.569 7.395 20.397 1.00 97.19 112 TYR A CA 1
ATOM 886 C C . TYR A 1 112 ? -14.693 6.387 21.540 1.00 97.19 112 TYR A C 1
ATOM 888 O O . TYR A 1 112 ? -15.540 6.558 22.419 1.00 97.19 112 TYR A O 1
ATOM 896 N N . ARG A 1 113 ? -13.831 5.364 21.568 1.00 95.25 113 ARG A N 1
ATOM 897 C CA . ARG A 1 113 ? -13.830 4.353 22.630 1.00 95.25 113 ARG A CA 1
ATOM 898 C C . ARG A 1 113 ? -13.469 4.933 23.999 1.00 95.25 113 ARG A C 1
ATOM 900 O O . ARG A 1 113 ? -14.123 4.568 24.972 1.00 95.25 113 ARG A O 1
ATOM 907 N N . HIS A 1 114 ? -12.456 5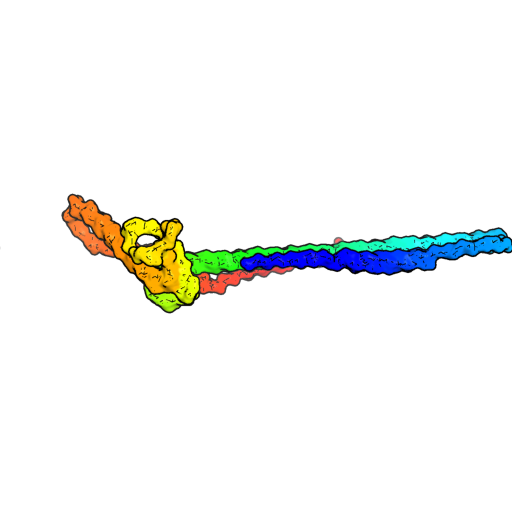.800 24.100 1.00 93.19 114 HIS A N 1
ATOM 908 C CA . HIS A 1 114 ? -12.093 6.393 25.396 1.00 93.19 114 HIS A CA 1
ATOM 909 C C . HIS A 1 114 ? -13.063 7.494 25.823 1.00 93.19 114 HIS A C 1
ATOM 911 O O . HIS A 1 114 ? -13.375 7.590 27.004 1.00 93.19 114 HIS A O 1
ATOM 917 N N . ALA A 1 115 ? -13.571 8.282 24.870 1.00 95.50 115 ALA A N 1
ATOM 918 C CA . ALA A 1 115 ? -14.520 9.359 25.133 1.00 95.50 115 ALA A CA 1
ATOM 919 C C . ALA A 1 115 ? -15.929 8.842 25.484 1.00 95.50 115 ALA A C 1
ATOM 921 O O . ALA A 1 115 ? -16.826 9.624 25.780 1.00 95.50 115 ALA A O 1
ATOM 922 N N . GLY A 1 116 ? -16.151 7.524 25.438 1.00 95.88 116 GLY A N 1
ATOM 923 C CA . GLY A 1 116 ? -17.441 6.931 25.780 1.00 95.88 116 GLY A CA 1
ATOM 924 C C . GLY A 1 116 ? -18.524 7.146 24.720 1.00 95.88 116 GLY A C 1
ATOM 925 O O . GLY A 1 116 ? -19.710 7.024 25.024 1.00 95.88 116 GLY A O 1
ATOM 926 N N . VAL A 1 117 ? -18.148 7.468 23.479 1.00 97.31 117 VAL A N 1
ATOM 927 C CA . VAL A 1 117 ? -19.103 7.757 22.402 1.00 97.31 117 VAL A CA 1
ATOM 928 C C . VAL A 1 117 ? -19.827 6.473 22.006 1.00 97.31 117 VAL A C 1
ATOM 930 O O . VAL A 1 117 ? -19.215 5.530 21.510 1.00 97.31 117 VAL A O 1
ATOM 933 N N . THR A 1 118 ? -21.148 6.458 22.178 1.00 97.00 118 THR A N 1
ATOM 934 C CA . THR A 1 118 ? -22.035 5.331 21.824 1.00 97.00 118 THR A CA 1
ATOM 935 C C . THR A 1 118 ? -22.983 5.657 20.666 1.00 97.00 118 THR A C 1
ATOM 937 O O . THR A 1 118 ? -23.865 4.869 20.336 1.00 97.00 118 THR A O 1
ATOM 940 N N . ASP A 1 119 ? -22.793 6.811 20.019 1.00 97.31 119 ASP A N 1
ATOM 941 C CA . ASP A 1 119 ? -23.576 7.227 18.855 1.00 97.31 119 ASP A CA 1
ATOM 942 C C . ASP A 1 119 ? -23.253 6.346 17.640 1.00 97.31 119 ASP A C 1
ATOM 944 O O . ASP A 1 119 ? -22.192 6.465 17.016 1.00 97.31 119 ASP A O 1
ATOM 948 N N . ARG A 1 120 ? -24.197 5.470 17.292 1.00 96.81 120 ARG A N 1
ATOM 949 C CA . ARG A 1 120 ? -24.077 4.518 16.185 1.00 96.81 120 ARG A CA 1
ATOM 950 C C . ARG A 1 120 ? -23.800 5.197 14.846 1.00 96.81 120 ARG A C 1
ATOM 952 O O . ARG A 1 120 ? -22.970 4.700 14.093 1.00 96.81 120 ARG A O 1
ATOM 959 N N . ASN A 1 121 ? -24.384 6.368 14.589 1.00 97.06 121 ASN A N 1
ATOM 960 C CA . ASN A 1 121 ? -24.184 7.082 13.326 1.00 97.06 121 ASN A CA 1
ATOM 961 C C . ASN A 1 121 ? -22.744 7.588 13.174 1.00 97.06 121 ASN A C 1
ATOM 963 O O . AS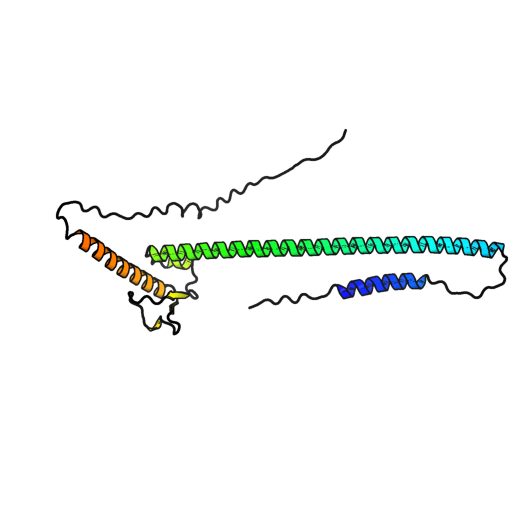N A 1 121 ? -22.215 7.628 12.065 1.00 97.06 121 ASN A O 1
ATOM 967 N N . LYS A 1 122 ? -22.085 7.965 14.277 1.00 96.12 122 LYS A N 1
ATOM 968 C CA . LYS A 1 122 ? -20.667 8.363 14.255 1.00 96.12 122 LYS A CA 1
ATOM 969 C C . LYS A 1 122 ? -19.756 7.166 14.004 1.00 96.12 122 LYS A C 1
ATOM 971 O O . LYS A 1 122 ? -18.815 7.273 13.224 1.00 96.12 122 LYS A O 1
ATOM 976 N N . TRP A 1 123 ? -20.053 6.025 14.619 1.00 96.75 123 TRP A N 1
ATOM 977 C CA . TRP A 1 123 ? -19.286 4.796 14.423 1.00 96.75 123 TRP A CA 1
ATOM 978 C C . TRP A 1 123 ? -19.456 4.207 13.016 1.00 96.75 123 TRP A C 1
ATOM 980 O O . TRP A 1 123 ? -18.463 3.828 12.401 1.00 96.75 123 TRP A O 1
ATOM 990 N N . ALA A 1 124 ? -20.666 4.223 12.456 1.00 95.00 124 ALA A N 1
ATOM 991 C CA . ALA A 1 124 ? -20.933 3.747 11.096 1.00 95.00 124 ALA A CA 1
ATOM 992 C C . ALA A 1 124 ? -20.164 4.528 10.007 1.00 95.00 124 ALA A C 1
ATOM 994 O O . ALA A 1 124 ? -19.924 4.006 8.923 1.00 95.00 124 ALA A O 1
ATOM 995 N N . LYS A 1 125 ? -19.731 5.768 10.290 1.00 96.00 125 LYS A N 1
ATOM 996 C CA . LYS A 1 125 ? -18.874 6.552 9.378 1.00 96.00 125 LYS A CA 1
ATOM 997 C C . LYS A 1 125 ? -17.426 6.061 9.324 1.00 96.00 125 LYS A C 1
ATOM 999 O O . LYS A 1 125 ? -16.737 6.349 8.351 1.00 96.00 125 LYS A O 1
ATOM 1004 N N . ILE A 1 126 ? -16.946 5.386 10.370 1.00 96.00 126 ILE A N 1
ATOM 1005 C CA . ILE A 1 126 ? -15.541 4.965 10.490 1.00 96.00 126 ILE A CA 1
ATOM 1006 C C . ILE A 1 126 ? -15.349 3.455 10.335 1.00 96.00 126 ILE A C 1
ATOM 1008 O O . ILE A 1 126 ? -14.259 3.025 9.958 1.00 96.00 126 ILE A O 1
ATOM 1012 N N . VAL A 1 127 ? -16.372 2.647 10.626 1.00 95.19 127 VAL A N 1
ATOM 1013 C CA . VAL A 1 127 ? -16.302 1.184 10.548 1.00 95.19 127 VAL A CA 1
ATOM 1014 C C . VAL A 1 127 ? -17.539 0.599 9.869 1.00 95.19 127 VAL A C 1
ATOM 1016 O O . VAL A 1 127 ? -18.649 1.091 10.040 1.00 95.19 127 VAL A O 1
ATOM 1019 N N . ASP A 1 128 ? -17.337 -0.487 9.123 1.00 94.12 128 ASP A N 1
ATOM 1020 C CA . ASP A 1 128 ? -18.412 -1.264 8.498 1.00 94.12 128 ASP A CA 1
ATOM 1021 C C . ASP A 1 128 ? -19.114 -2.138 9.548 1.00 94.12 128 ASP A C 1
ATOM 1023 O O . ASP A 1 128 ? -18.538 -3.107 10.048 1.00 94.12 128 ASP A O 1
ATOM 1027 N N . GLU A 1 129 ? -20.363 -1.809 9.881 1.00 90.50 129 GLU A N 1
ATOM 1028 C CA . GLU A 1 129 ? -21.129 -2.474 10.941 1.00 90.50 129 GLU A CA 1
ATOM 1029 C C . GLU A 1 129 ? -21.241 -3.995 10.759 1.00 90.50 129 GLU A C 1
ATOM 1031 O O . GLU A 1 129 ? -21.237 -4.728 11.751 1.00 90.50 129 GLU A O 1
ATOM 1036 N N . GLY A 1 130 ? -21.324 -4.476 9.513 1.00 89.94 130 GLY A N 1
ATOM 1037 C CA . GLY A 1 130 ? -21.551 -5.893 9.219 1.00 89.94 130 GLY A CA 1
ATOM 1038 C C . GLY A 1 130 ? -20.292 -6.754 9.300 1.00 89.94 130 GLY A C 1
ATOM 1039 O O . GLY A 1 130 ? -20.384 -7.975 9.434 1.00 89.94 130 GLY A O 1
ATOM 1040 N N . ARG A 1 131 ? -19.109 -6.138 9.207 1.00 92.94 131 ARG A N 1
ATOM 1041 C CA . ARG A 1 131 ? -17.821 -6.850 9.115 1.00 92.94 131 ARG A CA 1
ATOM 1042 C C . ARG A 1 131 ? -16.815 -6.436 10.179 1.00 92.94 131 ARG A C 1
ATOM 1044 O O . ARG A 1 131 ? -15.729 -7.009 10.245 1.00 92.94 131 ARG A O 1
ATOM 1051 N N . PHE A 1 132 ? -17.150 -5.453 11.007 1.00 94.94 132 PHE A N 1
ATOM 1052 C CA . PHE A 1 132 ? -16.249 -4.968 12.034 1.00 94.94 132 PHE A CA 1
ATOM 1053 C C . PHE A 1 132 ? -16.047 -6.002 13.145 1.00 94.94 132 PHE A C 1
ATOM 1055 O O . PHE A 1 132 ? -16.994 -6.459 13.793 1.00 94.94 132 PHE A O 1
ATOM 1062 N N . THR A 1 133 ? -14.780 -6.328 13.391 1.00 96.12 133 THR A N 1
ATOM 1063 C CA . THR A 1 133 ? -14.349 -7.177 14.499 1.00 96.12 133 THR A CA 1
ATOM 1064 C C . THR A 1 133 ? -13.210 -6.511 15.254 1.00 96.12 133 THR A C 1
ATOM 1066 O O . THR A 1 133 ? -12.207 -6.134 14.643 1.00 96.12 133 THR A O 1
ATOM 1069 N N . LEU A 1 134 ? -13.330 -6.414 16.576 1.00 95.81 134 LEU A N 1
ATOM 1070 C CA . LEU A 1 134 ? -12.293 -5.867 17.446 1.00 95.81 134 LEU A CA 1
ATOM 1071 C C . LEU A 1 134 ? -11.763 -6.967 18.369 1.00 95.81 134 LEU A C 1
ATOM 1073 O O . LEU A 1 134 ? -12.503 -7.502 19.189 1.00 95.81 134 LEU A O 1
ATOM 1077 N N . ALA A 1 135 ? -10.480 -7.296 18.232 1.00 96.62 135 ALA A N 1
ATOM 1078 C CA . ALA A 1 135 ? -9.792 -8.229 19.116 1.00 96.62 135 ALA A CA 1
ATOM 1079 C C . ALA A 1 135 ? -9.068 -7.455 20.227 1.00 96.62 135 ALA A C 1
ATOM 1081 O O . ALA A 1 135 ? -8.286 -6.545 19.950 1.00 96.62 135 ALA A O 1
ATOM 1082 N N . LEU A 1 136 ? -9.329 -7.819 21.479 1.00 95.06 136 LEU A N 1
ATOM 1083 C CA . LEU A 1 136 ? -8.751 -7.210 22.672 1.00 95.06 136 LEU A CA 1
ATOM 1084 C C . LEU A 1 136 ? -8.102 -8.291 23.547 1.00 95.06 136 LEU A C 1
ATOM 1086 O O . LEU A 1 136 ? -8.592 -9.423 23.586 1.00 95.06 136 LEU A O 1
ATOM 1090 N N . PRO A 1 137 ? -7.039 -7.968 24.297 1.00 95.44 137 PRO A N 1
ATOM 1091 C CA . PRO A 1 137 ? -6.560 -8.841 25.361 1.00 95.44 137 PRO A CA 1
ATOM 1092 C C . PRO A 1 137 ? -7.653 -9.081 26.409 1.00 95.44 137 PRO A C 1
ATOM 1094 O O . PRO A 1 137 ? -8.435 -8.179 26.724 1.00 95.44 137 PRO A O 1
ATOM 1097 N N . VAL A 1 138 ? -7.694 -10.285 26.980 1.00 94.88 138 VAL A N 1
ATOM 1098 C CA . VAL A 1 138 ? -8.558 -10.566 28.131 1.00 94.88 138 VAL A CA 1
ATOM 1099 C C . VAL A 1 138 ? -8.058 -9.777 29.342 1.00 94.88 138 VAL A C 1
ATOM 1101 O O . VAL A 1 138 ? -6.922 -9.932 29.780 1.00 94.88 138 VAL A O 1
ATOM 1104 N N . THR A 1 139 ? -8.920 -8.927 29.896 1.00 92.44 139 THR A N 1
ATOM 1105 C CA . THR A 1 139 ? -8.624 -8.095 31.069 1.00 92.44 139 THR A CA 1
ATOM 1106 C C . THR A 1 139 ? -9.346 -8.651 32.303 1.00 92.44 139 THR A C 1
ATOM 1108 O O . THR A 1 139 ? -10.564 -8.480 32.381 1.00 92.44 139 THR A O 1
ATOM 1111 N N . PRO A 1 140 ? -8.650 -9.265 33.284 1.00 88.00 140 PRO A N 1
ATOM 1112 C CA . PRO A 1 140 ? -9.285 -9.940 34.428 1.00 88.00 140 PRO A CA 1
ATOM 1113 C C . PRO A 1 140 ? -10.191 -9.046 35.288 1.00 88.00 140 PRO A C 1
ATOM 1115 O O . PRO A 1 140 ? -11.103 -9.534 35.942 1.00 88.00 140 PRO A O 1
ATOM 1118 N N . TYR A 1 141 ? -9.954 -7.734 35.270 1.00 88.88 141 TYR A N 1
ATOM 1119 C CA . TYR A 1 141 ? -10.646 -6.746 36.105 1.00 88.88 141 TYR A CA 1
ATOM 1120 C C . TYR A 1 141 ? -11.900 -6.141 35.458 1.00 88.88 141 TYR A C 1
ATOM 1122 O O . TYR A 1 141 ? -12.453 -5.169 35.969 1.00 88.88 141 TYR A O 1
ATOM 1130 N N . ARG A 1 142 ? -12.335 -6.660 34.305 1.00 91.00 142 ARG A N 1
ATOM 1131 C CA . ARG A 1 142 ? -13.508 -6.163 33.572 1.00 91.00 142 ARG A CA 1
ATOM 1132 C C . ARG A 1 142 ? -14.494 -7.290 33.343 1.00 91.00 142 ARG A C 1
ATOM 1134 O O . ARG A 1 142 ? -14.098 -8.411 33.041 1.00 91.00 142 ARG A O 1
ATOM 1141 N N . SER A 1 143 ? -15.782 -6.982 33.443 1.00 87.06 143 SER A N 1
ATOM 1142 C CA . SER A 1 143 ? -16.838 -7.928 33.102 1.00 87.06 143 SER A CA 1
ATOM 1143 C C . SER A 1 143 ? -17.003 -8.019 31.581 1.00 87.06 143 SER A C 1
ATOM 1145 O O . SER A 1 143 ? -17.126 -7.013 30.884 1.00 87.06 143 SER A O 1
ATOM 1147 N N . PHE A 1 144 ? -17.000 -9.242 31.057 1.00 92.19 144 PHE A N 1
ATOM 1148 C CA . PHE A 1 144 ? -17.293 -9.557 29.657 1.00 92.19 144 PHE A CA 1
ATOM 1149 C C . PHE A 1 144 ? -17.938 -10.945 29.569 1.00 92.19 144 PHE A C 1
ATOM 1151 O O . PHE A 1 144 ? -17.819 -11.758 30.494 1.00 92.19 144 PHE A O 1
ATOM 1158 N N . LYS A 1 145 ? -18.651 -11.235 28.476 1.00 91.19 145 LYS A N 1
ATOM 1159 C CA . LYS A 1 145 ? -19.293 -12.547 28.304 1.00 91.19 145 LYS A CA 1
ATOM 1160 C C . LYS A 1 145 ? -18.241 -13.604 27.970 1.00 91.19 145 LYS A C 1
ATOM 1162 O O . LYS A 1 145 ? -17.355 -13.363 27.157 1.00 91.19 145 LYS A O 1
ATOM 1167 N N . ARG A 1 146 ? -18.379 -14.818 28.517 1.00 92.00 146 ARG A N 1
ATOM 1168 C CA . ARG A 1 146 ? -17.480 -15.946 28.186 1.00 92.00 146 ARG A CA 1
ATOM 1169 C C . ARG A 1 146 ? -17.501 -16.305 26.697 1.00 92.00 146 ARG A C 1
ATOM 1171 O O . ARG A 1 146 ? -16.481 -16.728 26.176 1.00 92.00 146 ARG A O 1
ATOM 1178 N N . SER A 1 147 ? -18.626 -16.077 26.017 1.00 93.38 147 SER A N 1
ATOM 1179 C CA . SER A 1 147 ? -18.766 -16.277 24.569 1.00 93.38 147 SER A CA 1
ATOM 1180 C C . SER A 1 147 ? -17.900 -15.335 23.726 1.00 93.38 147 SER A C 1
ATOM 1182 O O . SER A 1 147 ? -17.723 -15.588 22.543 1.00 93.38 147 SER A O 1
ATOM 1184 N N . GLU A 1 148 ? -17.392 -14.240 24.303 1.00 94.25 148 GLU A N 1
ATOM 1185 C CA . GLU A 1 148 ? -16.494 -13.305 23.613 1.00 94.25 148 GLU A CA 1
ATOM 1186 C C . GLU A 1 148 ? -15.035 -13.775 23.648 1.00 94.25 148 GLU A C 1
ATOM 1188 O O . GLU A 1 148 ? -14.220 -13.267 22.885 1.00 94.25 148 GLU A O 1
ATOM 1193 N N . VAL A 1 149 ? -14.674 -14.716 24.530 1.00 95.56 149 VAL A N 1
ATOM 1194 C CA . VAL A 1 149 ? -13.297 -15.211 24.648 1.00 95.56 149 VAL A CA 1
ATOM 1195 C C . VAL A 1 149 ? -13.090 -16.377 23.696 1.00 95.56 149 VAL A C 1
ATOM 1197 O O . VAL A 1 149 ? -13.711 -17.429 23.827 1.00 95.56 149 VAL A O 1
ATOM 1200 N N . VAL A 1 150 ? -12.168 -16.197 22.760 1.00 93.31 150 VAL A N 1
ATOM 1201 C CA . VAL A 1 150 ? -11.709 -17.250 21.855 1.00 93.31 150 VAL A CA 1
ATOM 1202 C C . VAL A 1 150 ? -10.479 -17.923 22.464 1.00 93.31 150 VAL A C 1
ATOM 1204 O O . VAL A 1 150 ? -9.700 -17.272 23.163 1.00 93.31 150 VAL A O 1
ATOM 1207 N N . GLY A 1 151 ? -10.301 -19.226 22.204 1.00 85.69 151 GLY A N 1
ATOM 1208 C CA . GLY A 1 151 ? -9.355 -20.137 22.879 1.00 85.69 151 GLY A CA 1
ATOM 1209 C C . GLY A 1 151 ? -7.886 -19.699 22.975 1.00 85.69 151 GLY A C 1
ATOM 1210 O O . GLY A 1 151 ? -7.129 -20.289 23.734 1.00 85.69 151 GLY A O 1
ATOM 1211 N N . ASN A 1 152 ? -7.494 -18.625 22.293 1.00 87.06 152 ASN A N 1
ATOM 1212 C CA . ASN A 1 152 ? -6.158 -18.035 22.357 1.00 87.06 152 ASN A CA 1
ATOM 1213 C C . ASN A 1 152 ? -6.020 -16.960 23.457 1.00 87.06 152 ASN A C 1
ATOM 1215 O O . ASN A 1 152 ? -5.067 -16.187 23.436 1.00 87.06 152 ASN A O 1
ATOM 1219 N N . GLY A 1 153 ? -6.985 -16.843 24.378 1.00 89.94 153 GLY A N 1
ATOM 1220 C CA . GLY A 1 153 ? -6.972 -15.803 25.418 1.00 89.94 153 GLY A CA 1
ATOM 1221 C C . GLY A 1 153 ? -7.239 -14.393 24.877 1.00 89.94 153 GLY A C 1
ATOM 1222 O O . GLY A 1 153 ? -6.893 -13.400 25.519 1.00 89.94 153 GLY A O 1
ATOM 1223 N N . LEU A 1 154 ? -7.852 -14.301 23.694 1.00 95.88 154 LEU A N 1
ATOM 1224 C CA . LEU A 1 154 ? -8.271 -13.048 23.075 1.00 95.88 154 LEU A CA 1
ATOM 1225 C C . LEU A 1 154 ? -9.785 -12.911 23.165 1.00 95.88 154 LEU A C 1
ATOM 1227 O O . LEU A 1 154 ? -10.528 -13.866 22.945 1.00 95.88 154 LEU A O 1
ATOM 1231 N N . ARG A 1 155 ? -10.235 -11.697 23.454 1.00 96.06 155 ARG A N 1
ATOM 1232 C CA . ARG A 1 155 ? -11.639 -11.314 23.440 1.00 96.06 155 ARG A CA 1
ATOM 1233 C C . ARG A 1 155 ? -11.978 -10.725 22.074 1.00 96.06 155 ARG A C 1
ATOM 1235 O O . ARG A 1 155 ? -11.372 -9.730 21.687 1.00 96.06 155 ARG A O 1
ATOM 1242 N N . ILE A 1 156 ? -12.924 -11.315 21.351 1.00 96.81 156 ILE A N 1
ATOM 1243 C CA . ILE A 1 156 ? -13.353 -10.852 20.026 1.00 96.81 156 ILE A CA 1
ATOM 1244 C C . ILE A 1 156 ? -14.745 -10.229 20.132 1.00 96.81 156 ILE A C 1
ATOM 1246 O O . ILE A 1 156 ? -15.704 -10.863 20.569 1.00 96.81 156 ILE A O 1
ATOM 1250 N N . LEU A 1 157 ? -14.849 -8.966 19.727 1.00 96.06 157 LEU A N 1
ATOM 1251 C CA . LEU A 1 157 ? -16.092 -8.207 19.672 1.00 96.06 157 LEU A CA 1
ATOM 1252 C C . LEU A 1 157 ? -16.569 -8.142 18.227 1.00 96.06 157 LEU A C 1
ATOM 1254 O O . LEU A 1 157 ? -15.845 -7.648 17.365 1.00 96.06 157 LEU A O 1
ATOM 1258 N N . HIS A 1 158 ? -17.784 -8.619 17.978 1.00 96.19 158 HIS A N 1
ATOM 1259 C CA . HIS A 1 158 ? -18.414 -8.581 16.663 1.00 96.19 158 HIS A CA 1
ATOM 1260 C C . HIS A 1 158 ? -19.447 -7.455 16.606 1.00 96.19 158 HIS A C 1
ATOM 1262 O O . HIS A 1 158 ? -20.365 -7.416 17.428 1.00 96.19 158 HIS A O 1
ATOM 1268 N N . GLY A 1 159 ? -19.299 -6.559 15.631 1.00 95.69 159 GLY A N 1
ATOM 1269 C CA . GLY A 1 159 ? -20.216 -5.443 15.418 1.00 95.69 159 GLY A CA 1
ATOM 1270 C C . GLY A 1 159 ? -20.169 -4.365 16.508 1.00 95.69 159 GLY A C 1
ATOM 1271 O O . GLY A 1 159 ? -19.451 -4.455 17.510 1.00 95.69 159 GLY A O 1
ATOM 1272 N N . LEU A 1 160 ? -20.954 -3.308 16.295 1.00 96.44 160 LEU A N 1
ATOM 1273 C CA . LEU A 1 160 ? -20.958 -2.129 17.165 1.00 96.44 160 LEU A CA 1
ATOM 1274 C C . LEU A 1 160 ? -21.592 -2.380 18.535 1.00 96.44 160 LEU A C 1
ATOM 1276 O O . LEU A 1 160 ? -21.141 -1.810 19.524 1.00 96.44 160 LEU A O 1
ATOM 1280 N N . ASP A 1 161 ? -22.580 -3.268 18.636 1.00 96.06 161 ASP A N 1
ATOM 1281 C CA . ASP A 1 161 ? -23.297 -3.496 19.899 1.00 96.06 161 ASP A CA 1
ATOM 1282 C C . ASP A 1 161 ? -22.374 -4.073 20.985 1.00 96.06 161 ASP A C 1
ATOM 1284 O O . ASP A 1 161 ? -22.436 -3.680 22.156 1.00 96.06 161 ASP A O 1
ATOM 1288 N N . MET A 1 162 ? -21.456 -4.958 20.585 1.00 95.25 162 MET A N 1
ATOM 1289 C CA . MET A 1 162 ? -20.448 -5.541 21.474 1.00 95.25 162 MET A CA 1
ATOM 1290 C C . MET A 1 162 ? -19.379 -4.517 21.864 1.00 95.25 162 MET A C 1
ATOM 1292 O O . MET A 1 162 ? -18.907 -4.512 23.001 1.00 95.25 162 MET A O 1
ATOM 1296 N N . VAL A 1 163 ? -19.046 -3.595 20.960 1.00 95.75 163 VAL A N 1
ATOM 1297 C CA . VAL A 1 163 ? -18.141 -2.473 21.248 1.00 95.75 163 VAL A CA 1
ATOM 1298 C C . VAL A 1 163 ? -18.786 -1.483 22.212 1.00 95.75 163 VAL A C 1
ATOM 1300 O O . VAL A 1 163 ? -18.134 -1.033 23.148 1.00 95.75 163 VAL A O 1
ATOM 1303 N N . PHE A 1 164 ? -20.082 -1.202 22.085 1.00 97.06 164 PHE A N 1
ATOM 1304 C CA . PHE A 1 164 ? -20.801 -0.350 23.035 1.00 97.06 164 PHE A CA 1
ATOM 1305 C C . PHE A 1 164 ? -20.950 -1.005 24.410 1.00 97.06 164 PHE A C 1
ATOM 1307 O O . PHE A 1 164 ? -20.924 -0.319 25.434 1.00 97.06 164 PHE A O 1
ATOM 1314 N N . ALA A 1 165 ? -21.101 -2.330 24.474 1.00 95.81 165 ALA A N 1
ATOM 1315 C CA . ALA A 1 165 ? -21.004 -3.063 25.737 1.00 95.81 165 ALA A CA 1
ATOM 1316 C C . ALA A 1 165 ? -19.599 -2.943 26.358 1.00 95.81 165 ALA A C 1
ATOM 1318 O O . ALA A 1 165 ? -19.484 -2.671 27.555 1.00 95.81 165 ALA A O 1
ATOM 1319 N N . ASP A 1 166 ? -18.538 -3.061 25.553 1.00 95.81 166 ASP A N 1
ATOM 1320 C CA . ASP A 1 166 ? -17.161 -2.852 26.008 1.00 95.81 166 ASP A CA 1
ATOM 1321 C C . ASP A 1 166 ? -16.928 -1.427 26.529 1.00 95.81 166 ASP A C 1
ATOM 1323 O O . ASP A 1 166 ? -16.434 -1.266 27.644 1.00 95.81 166 ASP A O 1
ATOM 1327 N N . ILE A 1 167 ? -17.361 -0.398 25.798 1.00 96.19 167 ILE A N 1
ATOM 1328 C CA . ILE A 1 167 ? -17.249 1.011 26.207 1.00 96.19 167 ILE A CA 1
ATOM 1329 C C . ILE A 1 167 ? -17.934 1.252 27.555 1.00 96.19 167 ILE A C 1
ATOM 1331 O O . ILE A 1 167 ? -17.347 1.863 28.449 1.00 96.19 167 ILE A O 1
ATOM 1335 N N . ARG A 1 168 ? -19.136 0.702 27.758 1.00 95.44 168 ARG A N 1
ATOM 1336 C CA . ARG A 1 168 ? -19.828 0.780 29.054 1.00 95.44 168 ARG A CA 1
ATOM 1337 C C . ARG A 1 168 ? -19.040 0.092 30.169 1.00 95.44 168 ARG A C 1
ATOM 1339 O O . ARG A 1 168 ? -18.923 0.653 31.254 1.00 95.44 168 ARG A O 1
ATOM 1346 N N . SER A 1 169 ? -18.434 -1.068 29.898 1.00 94.19 169 SER A N 1
ATOM 1347 C CA . SER A 1 169 ? -17.544 -1.729 30.866 1.00 94.19 169 SER A CA 1
ATOM 1348 C C . SER A 1 169 ? -16.323 -0.860 31.217 1.00 94.19 169 SER A C 1
ATOM 1350 O O . SER A 1 169 ? -15.871 -0.869 32.360 1.00 94.19 169 SER A O 1
ATOM 1352 N N . ILE A 1 170 ? -15.802 -0.072 30.259 1.00 93.50 170 ILE A N 1
ATOM 1353 C CA . ILE A 1 170 ? -14.712 0.894 30.485 1.00 93.50 170 ILE A CA 1
ATOM 1354 C C . ILE A 1 170 ? -15.144 2.026 31.386 1.00 93.50 170 ILE A C 1
ATOM 1356 O O . ILE A 1 170 ? -14.421 2.313 32.337 1.00 93.50 170 ILE A O 1
ATOM 1360 N N . ALA A 1 171 ? -16.301 2.616 31.116 1.00 92.62 171 ALA A N 1
ATOM 1361 C CA . ALA A 1 171 ? -16.830 3.694 31.932 1.00 92.62 171 ALA A CA 1
ATOM 1362 C C . ALA A 1 171 ? -17.020 3.250 33.391 1.00 92.62 171 ALA A C 1
ATOM 1364 O O . ALA A 1 171 ? -16.567 3.942 34.299 1.00 92.62 171 ALA A O 1
ATOM 1365 N N . VAL A 1 172 ? -17.600 2.064 33.619 1.00 92.25 172 VAL A N 1
ATOM 1366 C CA . VAL A 1 172 ? -17.785 1.513 34.975 1.00 92.25 172 VAL A CA 1
ATOM 1367 C C . VAL A 1 172 ? -16.441 1.287 35.671 1.00 92.25 172 VAL A C 1
ATOM 1369 O O . VAL A 1 172 ? -16.263 1.711 36.807 1.00 92.25 172 VAL A O 1
ATOM 1372 N N . TRP A 1 173 ? -15.473 0.671 34.988 1.00 91.12 173 TRP A N 1
ATOM 1373 C CA . TRP A 1 173 ? -14.142 0.436 35.555 1.00 91.12 173 TRP A CA 1
ATOM 1374 C C . TRP A 1 173 ? -13.405 1.740 35.902 1.00 91.12 173 TRP A C 1
ATOM 1376 O O . TRP A 1 173 ? -12.841 1.847 36.989 1.00 91.12 173 TRP A O 1
ATOM 1386 N N . MET A 1 174 ? -13.460 2.748 35.022 1.00 90.44 174 MET A N 1
ATOM 1387 C CA . MET A 1 174 ? -12.884 4.076 35.281 1.00 90.44 174 MET A CA 1
ATOM 1388 C C . MET A 1 174 ? -13.529 4.729 36.510 1.00 90.44 174 MET A C 1
ATOM 1390 O O . MET A 1 174 ? -12.821 5.238 37.372 1.00 90.44 174 MET A O 1
ATOM 1394 N N . GLN A 1 175 ? -14.859 4.663 36.635 1.00 90.44 175 GLN A N 1
ATOM 1395 C CA . GLN A 1 175 ? -15.578 5.215 37.788 1.00 90.44 175 GLN A CA 1
ATOM 1396 C C . GLN A 1 175 ? -15.175 4.547 39.108 1.00 90.44 175 GLN A C 1
ATOM 1398 O O . GLN A 1 175 ? -15.059 5.240 40.119 1.00 90.44 175 GLN A O 1
ATOM 1403 N N . THR A 1 176 ? -14.946 3.230 39.113 1.00 89.56 176 THR A N 1
ATOM 1404 C CA . THR A 1 176 ? -14.470 2.513 40.307 1.00 89.56 176 THR A CA 1
ATOM 1405 C C . THR A 1 176 ? -13.103 3.032 40.750 1.00 89.56 176 THR A C 1
ATOM 1407 O O . THR A 1 176 ? -12.939 3.387 41.914 1.00 89.56 176 THR A O 1
ATOM 1410 N N . ILE A 1 177 ? -12.159 3.178 39.814 1.00 89.00 177 ILE A N 1
ATOM 1411 C CA . ILE A 1 177 ? -10.810 3.688 40.110 1.00 89.00 177 ILE A CA 1
ATOM 1412 C C . ILE A 1 177 ? -10.858 5.141 40.599 1.00 89.00 177 ILE A C 1
ATOM 1414 O O . ILE A 1 177 ? -10.186 5.497 41.567 1.00 89.00 177 ILE A O 1
ATOM 1418 N N . SER A 1 178 ? -11.675 5.990 39.969 1.00 88.88 178 SER A N 1
ATOM 1419 C CA . SER A 1 178 ? -11.799 7.395 40.374 1.00 88.88 178 SER A CA 1
ATOM 1420 C C . SER A 1 178 ? -12.386 7.557 41.780 1.00 88.88 178 SER A C 1
ATOM 1422 O O . SER A 1 178 ? -11.943 8.432 42.520 1.00 88.88 178 SER A O 1
ATOM 1424 N N . ARG A 1 179 ? -13.351 6.714 42.179 1.00 84.19 179 ARG A N 1
ATOM 1425 C CA . ARG A 1 179 ? -13.941 6.757 43.531 1.00 84.19 179 ARG A CA 1
ATOM 1426 C C . ARG A 1 179 ? -12.926 6.403 44.613 1.00 84.19 179 ARG A C 1
ATOM 1428 O O . ARG A 1 179 ? -12.883 7.066 45.649 1.00 84.19 179 ARG A O 1
ATOM 1435 N N . GLU A 1 180 ? -12.102 5.390 44.364 1.00 77.62 180 GLU A N 1
ATOM 1436 C CA . GLU A 1 180 ? -11.043 4.993 45.294 1.00 77.62 180 GLU A CA 1
ATOM 1437 C C . GLU A 1 180 ? -10.017 6.120 45.475 1.00 77.62 180 GLU A C 1
ATOM 1439 O O . GLU A 1 180 ? -9.690 6.465 46.612 1.00 77.62 180 GLU A O 1
ATOM 1444 N N . ALA A 1 181 ? -9.608 6.782 44.387 1.00 75.69 181 ALA A N 1
ATOM 1445 C CA . ALA A 1 181 ? -8.678 7.912 44.442 1.00 75.69 181 ALA A CA 1
ATOM 1446 C C . ALA A 1 181 ? -9.180 9.076 45.320 1.00 75.69 181 ALA A C 1
ATOM 1448 O O . ALA A 1 181 ? -8.396 9.674 46.057 1.00 75.69 181 ALA A O 1
ATOM 1449 N N . THR A 1 182 ? -10.482 9.384 45.298 1.00 69.75 182 THR A N 1
ATOM 1450 C CA . THR A 1 182 ? -11.050 10.441 46.156 1.00 69.75 182 THR A CA 1
ATOM 1451 C C . THR A 1 182 ? -11.157 10.007 47.622 1.00 69.75 182 THR A C 1
ATOM 1453 O O . THR A 1 182 ? -10.931 10.820 48.518 1.00 69.75 182 THR A O 1
ATOM 1456 N N . SER A 1 183 ? -11.444 8.727 47.888 1.00 64.69 183 SER A N 1
ATOM 1457 C CA . SER A 1 183 ? -11.559 8.205 49.261 1.00 64.69 183 SER A CA 1
ATOM 1458 C C . SER A 1 183 ? -10.229 8.207 50.029 1.00 64.69 183 SER A C 1
ATOM 1460 O O . SER A 1 183 ? -10.220 8.487 51.226 1.00 64.69 183 SER A O 1
ATOM 1462 N N . VAL A 1 184 ? -9.101 7.995 49.341 1.00 62.25 184 VAL A N 1
ATOM 1463 C CA . VAL A 1 184 ? -7.755 8.041 49.945 1.00 62.25 184 VAL A CA 1
ATOM 1464 C C . VAL A 1 184 ? -7.338 9.477 50.301 1.00 62.25 184 VAL A C 1
ATOM 1466 O O . VAL A 1 184 ? -6.586 9.682 51.250 1.00 62.25 184 VAL A O 1
ATOM 1469 N N . GLY A 1 185 ? -7.877 10.487 49.610 1.00 57.78 185 GLY A N 1
ATOM 1470 C CA . GLY A 1 185 ? -7.656 11.900 49.940 1.00 57.78 185 GLY A CA 1
ATOM 1471 C C . GLY A 1 185 ? -8.514 12.429 51.097 1.00 57.78 185 GLY A C 1
ATOM 1472 O O . GLY A 1 185 ? -8.154 13.426 51.712 1.00 57.78 185 GLY A O 1
ATOM 1473 N N . GLN A 1 186 ? -9.633 11.776 51.432 1.00 51.81 186 GLN A N 1
ATOM 1474 C CA . GLN A 1 186 ? -10.570 12.259 52.458 1.00 51.81 186 GLN A CA 1
ATOM 1475 C C . GLN A 1 186 ? -10.252 11.811 53.894 1.00 51.81 186 GLN A C 1
ATOM 1477 O O . GLN A 1 186 ? -10.876 12.323 54.825 1.00 51.81 186 GLN A O 1
ATOM 1482 N N . SER A 1 187 ? -9.274 10.923 54.120 1.00 51.62 187 SER A N 1
ATOM 1483 C CA . SER A 1 187 ? -8.837 10.579 55.487 1.00 51.62 187 SER A CA 1
ATOM 1484 C C . SER A 1 187 ? -7.807 11.557 56.075 1.00 51.62 187 SER A C 1
ATOM 1486 O O . SER A 1 187 ? -7.392 11.380 57.219 1.00 51.62 187 SER A O 1
ATOM 1488 N N . VAL A 1 188 ? -7.399 12.594 55.331 1.00 54.19 188 VAL A N 1
ATOM 1489 C CA . VAL A 1 188 ? -6.514 13.667 55.809 1.00 54.19 188 VAL A CA 1
ATOM 1490 C C . VAL A 1 188 ? -7.104 15.016 55.386 1.00 54.19 188 VAL A C 1
ATOM 1492 O O . VAL A 1 188 ? -6.819 15.518 54.309 1.00 54.19 188 VAL A O 1
ATOM 1495 N N . GLY A 1 189 ? -7.939 15.614 56.239 1.00 46.66 189 GLY A N 1
ATOM 1496 C CA . GLY A 1 189 ? -8.345 17.018 56.095 1.00 46.66 189 GLY A CA 1
ATOM 1497 C C . GLY A 1 189 ? -9.790 17.237 55.650 1.00 46.66 189 GLY A C 1
ATOM 1498 O O . GLY A 1 189 ? -10.094 17.474 54.486 1.00 46.66 189 GLY A O 1
ATOM 1499 N N . HIS A 1 190 ? -10.690 17.271 56.629 1.00 48.31 190 HIS A N 1
ATOM 1500 C CA . HIS A 1 190 ? -11.916 18.056 56.536 1.00 48.31 190 HIS A CA 1
ATOM 1501 C C . HIS A 1 190 ? -11.525 19.538 56.394 1.00 48.31 190 HIS A C 1
ATOM 1503 O O . HIS A 1 190 ? -11.070 20.127 57.370 1.00 48.31 190 HIS A O 1
ATOM 1509 N N . THR A 1 191 ? -11.649 20.133 55.205 1.00 49.38 191 THR A N 1
ATOM 1510 C CA . THR A 1 191 ? -12.211 21.486 54.979 1.00 49.38 191 THR A CA 1
ATOM 1511 C C . THR A 1 191 ? -12.172 21.868 53.490 1.00 49.38 191 THR A C 1
ATOM 1513 O O . THR A 1 191 ? -11.115 22.020 52.900 1.00 49.38 191 THR A O 1
ATOM 1516 N N . VAL A 1 192 ? -13.374 22.094 52.945 1.00 48.72 192 VAL A N 1
ATOM 1517 C CA . VAL A 1 192 ? -13.729 23.104 51.927 1.00 48.72 192 VAL A CA 1
ATOM 1518 C C . VAL A 1 192 ? -13.150 22.968 50.507 1.00 48.72 192 VAL A C 1
ATOM 1520 O O . VAL A 1 192 ? -11.965 23.147 50.264 1.00 48.72 192 VAL A O 1
ATOM 1523 N N . GLY A 1 193 ? -14.069 22.831 49.540 1.00 42.91 193 GLY A N 1
ATOM 1524 C CA . GLY A 1 193 ? -13.852 23.230 48.146 1.00 42.91 193 GLY A CA 1
ATOM 1525 C C . GLY A 1 193 ? -14.214 22.163 47.118 1.00 42.91 193 GLY A C 1
ATOM 1526 O O . GLY A 1 193 ? -13.332 21.598 46.484 1.00 42.91 193 GLY A O 1
ATOM 1527 N N . GLN A 1 194 ? -15.510 21.904 46.913 1.00 48.94 194 GLN A N 1
ATOM 1528 C CA . GLN A 1 194 ? -15.988 21.225 45.705 1.00 48.94 194 GLN A CA 1
ATOM 1529 C C . GLN A 1 194 ? -15.661 22.096 44.482 1.00 48.94 194 GLN A C 1
ATOM 1531 O O . GLN A 1 194 ? -16.423 22.989 44.122 1.00 48.94 194 GLN A O 1
ATOM 1536 N N . GLN A 1 195 ? -14.535 21.826 43.833 1.00 41.44 195 GLN A N 1
ATOM 1537 C CA . GLN A 1 195 ? -14.372 22.091 42.412 1.00 41.44 195 GLN A CA 1
ATOM 1538 C C . GLN A 1 195 ? -14.247 20.730 41.743 1.00 41.44 195 GLN A C 1
ATOM 1540 O O . GLN A 1 195 ? -13.239 20.041 41.882 1.00 41.44 195 GLN A O 1
ATOM 1545 N N . ALA A 1 196 ? -15.324 20.306 41.082 1.00 44.97 196 ALA A N 1
ATOM 1546 C CA . ALA A 1 196 ? -15.258 19.218 40.127 1.00 44.97 196 ALA A CA 1
ATOM 1547 C C . ALA A 1 196 ? -14.291 19.671 39.030 1.00 44.97 196 ALA A C 1
ATOM 1549 O O . ALA A 1 196 ? -14.642 20.513 38.205 1.00 44.97 196 ALA A O 1
ATOM 1550 N N . SER A 1 197 ? -13.053 19.183 39.075 1.00 41.97 197 SER A N 1
ATOM 1551 C CA . SER A 1 197 ? -12.110 19.350 37.984 1.00 41.97 197 SER A CA 1
ATOM 1552 C C . SER A 1 197 ? -12.646 18.552 36.804 1.00 41.97 197 SER A C 1
ATOM 1554 O O . SER A 1 197 ? -12.454 17.342 36.680 1.00 41.97 197 SER A O 1
ATOM 1556 N N . GLU A 1 198 ? -13.382 19.244 35.942 1.00 42.72 198 GLU A N 1
ATOM 1557 C CA . GLU A 1 198 ? -13.558 18.829 34.566 1.00 42.72 198 GLU A CA 1
ATOM 1558 C C . GLU A 1 198 ? -12.145 18.753 33.986 1.00 42.72 198 GLU A C 1
ATOM 1560 O O . GLU A 1 198 ? -11.500 19.770 33.731 1.00 42.72 198 GLU A O 1
ATOM 1565 N N . VAL A 1 199 ? -11.594 17.541 33.895 1.00 42.19 199 VAL A N 1
ATOM 1566 C CA . VAL A 1 199 ? -10.337 17.310 33.187 1.00 42.19 199 VAL A CA 1
ATOM 1567 C C . VAL A 1 199 ? -10.662 17.467 31.705 1.00 42.19 199 VAL A C 1
ATOM 1569 O O . VAL A 1 199 ? -10.885 16.492 30.985 1.00 42.19 199 VAL A O 1
ATOM 1572 N N . VAL A 1 200 ? -10.770 18.725 31.279 1.00 41.56 200 VAL A N 1
ATOM 1573 C CA . VAL A 1 200 ? -10.844 19.135 29.884 1.00 41.56 200 VAL A CA 1
ATOM 1574 C C . VAL A 1 200 ? -9.460 18.871 29.313 1.00 41.56 200 VAL A C 1
ATOM 1576 O O . VAL A 1 200 ? -8.548 19.688 29.407 1.00 41.56 200 VAL A O 1
ATOM 1579 N N . TRP A 1 201 ? -9.269 17.670 28.779 1.00 43.28 201 TRP A N 1
ATOM 1580 C CA . TRP A 1 201 ? -8.164 17.420 27.872 1.00 43.28 201 TRP A CA 1
ATOM 1581 C C . TRP A 1 201 ? -8.451 18.244 26.614 1.00 43.28 201 TRP A C 1
ATOM 1583 O O . TRP A 1 201 ? -9.370 17.935 25.856 1.00 43.28 201 TRP A O 1
ATOM 1593 N N . ASP A 1 202 ? -7.731 19.349 26.453 1.00 35.88 202 ASP A N 1
ATOM 1594 C CA . ASP A 1 202 ? -7.881 20.259 25.321 1.00 35.88 202 ASP A CA 1
ATOM 1595 C C . ASP A 1 202 ? -7.415 19.542 24.038 1.00 35.88 202 ASP A C 1
ATOM 1597 O O . ASP A 1 202 ? -6.224 19.340 23.798 1.00 35.88 202 ASP A O 1
ATOM 1601 N N . TYR A 1 203 ? -8.376 19.050 23.251 1.00 47.84 203 TYR A N 1
ATOM 1602 C CA . TYR A 1 203 ? -8.160 18.252 22.035 1.00 47.84 203 TYR A CA 1
ATOM 1603 C C . TYR A 1 203 ? -8.271 19.086 20.745 1.00 47.84 203 TYR A C 1
ATOM 1605 O O . TYR A 1 203 ? -8.479 18.538 19.659 1.00 47.84 203 TYR A O 1
ATOM 1613 N N . THR A 1 204 ? -8.099 20.405 20.836 1.00 46.88 204 THR A N 1
ATOM 1614 C CA . THR A 1 204 ? -8.246 21.378 19.735 1.00 46.88 204 THR A CA 1
ATOM 1615 C C . THR A 1 204 ? -7.323 21.159 18.522 1.00 46.88 204 THR A C 1
ATOM 1617 O O . THR A 1 204 ? -7.502 21.801 17.492 1.00 46.88 204 THR A O 1
ATOM 1620 N N . ILE A 1 205 ? -6.400 20.192 18.557 1.00 44.00 205 ILE A N 1
ATOM 1621 C CA . ILE A 1 205 ? -5.579 19.806 17.393 1.00 44.00 205 ILE A CA 1
ATOM 1622 C C . ILE A 1 205 ? -6.375 18.977 16.353 1.00 44.00 205 ILE A C 1
ATOM 1624 O O . ILE A 1 205 ? -5.935 18.831 15.213 1.00 44.00 205 ILE A O 1
ATOM 1628 N N . LEU A 1 206 ? -7.557 18.444 16.689 1.00 45.78 206 LEU A N 1
ATOM 1629 C CA . LEU A 1 206 ? -8.248 17.468 15.829 1.00 45.78 206 LEU A CA 1
ATOM 1630 C C . LEU A 1 206 ? -9.147 18.050 14.723 1.00 45.78 206 LEU A C 1
ATOM 1632 O O . LEU A 1 206 ? -9.371 17.348 13.736 1.00 45.78 206 LEU A O 1
ATOM 1636 N N . ASP A 1 207 ? -9.588 19.308 14.811 1.00 41.62 207 ASP A N 1
ATOM 1637 C CA . ASP A 1 207 ? -10.428 19.917 13.761 1.00 41.62 207 ASP A CA 1
ATOM 1638 C C . ASP A 1 207 ? -9.616 20.539 12.610 1.00 41.62 207 ASP A C 1
ATOM 1640 O O . ASP A 1 207 ? -10.108 20.631 11.485 1.00 41.62 207 ASP A O 1
ATOM 1644 N N . ALA A 1 208 ? -8.336 20.866 12.820 1.00 43.66 208 ALA A N 1
ATOM 1645 C CA . ALA A 1 208 ? -7.489 21.448 11.772 1.00 43.66 208 ALA A CA 1
ATOM 1646 C C . ALA A 1 208 ? -7.111 20.454 10.652 1.00 43.66 208 ALA A C 1
ATOM 1648 O O . ALA A 1 208 ? -6.703 20.870 9.574 1.00 43.66 208 ALA A O 1
ATOM 1649 N N . VAL A 1 209 ? -7.259 19.142 10.878 1.00 47.19 209 VAL A N 1
ATOM 1650 C CA . VAL A 1 209 ? -6.934 18.093 9.885 1.00 47.19 209 VAL A CA 1
ATOM 1651 C C . VAL A 1 209 ? -8.180 17.607 9.124 1.00 47.19 209 VAL A C 1
ATOM 1653 O O . VAL A 1 209 ? -8.062 16.916 8.110 1.00 47.19 209 VAL A O 1
ATOM 1656 N N . ALA A 1 210 ? -9.383 17.971 9.586 1.00 46.66 210 ALA A N 1
ATOM 1657 C CA . ALA A 1 210 ? -10.637 17.713 8.874 1.00 46.66 210 ALA A CA 1
ATOM 1658 C C . ALA A 1 210 ? -10.916 18.759 7.776 1.00 46.66 210 ALA A C 1
ATOM 1660 O O . ALA A 1 210 ? -11.582 18.441 6.790 1.00 46.66 210 ALA A O 1
ATOM 1661 N N . SER A 1 211 ? -10.360 19.966 7.907 1.00 45.41 211 SER A N 1
ATOM 1662 C CA . SER A 1 211 ? -10.366 20.996 6.866 1.00 45.41 211 SER A CA 1
ATOM 1663 C C . SER A 1 211 ? -9.236 20.720 5.880 1.00 45.41 211 SER A C 1
ATOM 1665 O O . SER A 1 211 ? -8.073 21.014 6.138 1.00 45.41 211 SER A O 1
ATOM 1667 N N . GLY A 1 212 ? -9.571 20.076 4.765 1.00 50.81 212 GLY A N 1
ATOM 1668 C CA . GLY A 1 212 ? -8.649 19.768 3.677 1.00 50.81 212 GLY A CA 1
ATOM 1669 C C . GLY A 1 212 ? -8.154 21.001 2.921 1.00 50.81 212 GLY A C 1
ATOM 1670 O O . GLY A 1 212 ? -8.392 21.095 1.724 1.00 50.81 212 GLY A O 1
ATOM 1671 N N . ASP A 1 213 ? -7.410 21.888 3.578 1.00 43.53 213 ASP A N 1
ATOM 1672 C CA . ASP A 1 213 ? -6.638 22.944 2.921 1.00 43.53 213 ASP A CA 1
ATOM 1673 C C . ASP A 1 213 ? -5.206 22.455 2.703 1.00 43.53 213 ASP A C 1
ATOM 1675 O O . ASP A 1 213 ? -4.231 22.895 3.313 1.00 43.53 213 ASP A O 1
ATOM 1679 N N . GLY A 1 214 ? -5.082 21.494 1.789 1.00 50.34 214 GLY A N 1
ATOM 1680 C CA . GLY A 1 214 ? -3.818 21.166 1.146 1.00 50.34 214 GLY A CA 1
ATOM 1681 C C . GLY A 1 214 ? -3.418 22.282 0.183 1.00 50.34 214 GLY A C 1
ATOM 1682 O O . GLY A 1 214 ? -3.419 22.071 -1.026 1.00 50.34 214 GLY A O 1
ATOM 1683 N N . ASN A 1 215 ? -3.071 23.462 0.706 1.00 48.31 215 ASN A N 1
ATOM 1684 C CA . ASN A 1 215 ? -2.407 24.520 -0.054 1.00 48.31 215 ASN A CA 1
ATOM 1685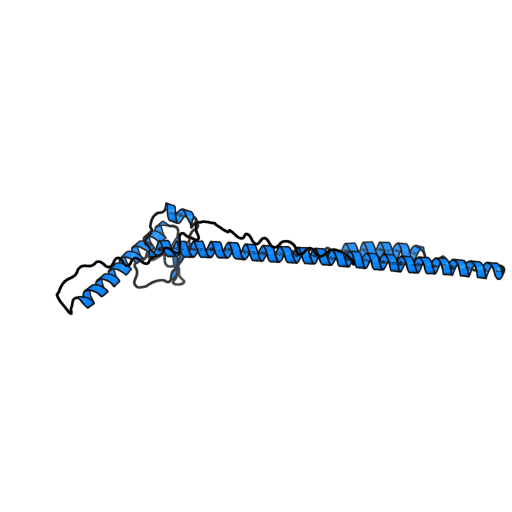 C C . ASN A 1 215 ? -0.936 24.134 -0.290 1.00 48.31 215 ASN A C 1
ATOM 1687 O O . ASN A 1 215 ? -0.012 24.694 0.295 1.00 48.31 215 ASN A O 1
ATOM 1691 N N . GLY A 1 216 ? -0.728 23.109 -1.116 1.00 49.50 216 GLY A N 1
ATOM 1692 C CA . GLY A 1 216 ? 0.569 22.709 -1.653 1.00 49.50 216 GLY A CA 1
ATOM 1693 C C . GLY A 1 216 ? 0.848 23.422 -2.972 1.00 49.50 216 GLY A C 1
ATOM 1694 O O . GLY A 1 216 ? 1.079 22.765 -3.981 1.00 49.50 216 GLY A O 1
ATOM 1695 N N . GLY A 1 217 ? 0.782 24.755 -2.976 1.00 46.25 217 GLY A N 1
ATOM 1696 C CA . GLY A 1 217 ? 1.230 25.594 -4.088 1.00 46.25 217 GLY A CA 1
ATOM 1697 C C . GLY A 1 217 ? 2.754 25.666 -4.126 1.00 46.25 217 GLY A C 1
ATOM 1698 O O . GLY A 1 217 ? 3.339 26.681 -3.766 1.00 46.25 217 GLY A O 1
ATOM 1699 N N . GLY A 1 218 ? 3.400 24.563 -4.501 1.00 48.31 218 GLY A N 1
ATOM 1700 C CA . GLY A 1 218 ? 4.810 24.539 -4.881 1.00 48.31 218 GLY A CA 1
ATOM 1701 C C . GLY A 1 218 ? 4.938 24.863 -6.363 1.00 48.31 218 GLY A C 1
ATOM 1702 O O . GLY A 1 218 ? 5.140 23.957 -7.166 1.00 48.31 218 GLY A O 1
ATOM 1703 N N . ASP A 1 219 ? 4.757 26.136 -6.712 1.00 51.88 219 ASP A N 1
ATOM 1704 C CA . ASP A 1 219 ? 5.056 26.666 -8.042 1.00 51.88 219 ASP A CA 1
ATOM 1705 C C . ASP A 1 219 ? 6.581 26.751 -8.192 1.00 51.88 219 ASP A C 1
ATOM 1707 O O . ASP A 1 219 ? 7.240 27.670 -7.706 1.00 51.88 219 ASP A O 1
ATOM 1711 N N . GLY A 1 220 ? 7.148 25.682 -8.744 1.00 54.56 220 GLY A N 1
ATOM 1712 C CA . GLY A 1 220 ? 8.552 25.550 -9.101 1.00 54.56 220 GLY A CA 1
ATOM 1713 C C . GLY A 1 220 ? 8.683 25.490 -10.616 1.00 54.56 220 GLY A C 1
ATOM 1714 O O . GLY A 1 220 ? 9.028 24.443 -11.157 1.00 54.56 220 GLY A O 1
ATOM 1715 N N . GLY A 1 221 ? 8.373 26.595 -11.287 1.00 52.81 221 GLY A N 1
ATOM 1716 C CA . GLY A 1 221 ? 8.830 26.902 -12.641 1.00 52.81 221 GLY A CA 1
ATOM 1717 C C . GLY A 1 221 ? 9.604 28.221 -12.591 1.00 52.81 221 GLY A C 1
ATOM 1718 O O . GLY A 1 221 ? 9.346 29.068 -11.746 1.00 52.81 221 GLY A O 1
ATOM 1719 N N . ASP A 1 222 ? 10.594 28.501 -13.413 1.00 54.34 222 ASP A N 1
ATOM 1720 C CA . ASP A 1 222 ? 11.143 27.809 -14.563 1.00 54.34 222 ASP A CA 1
ATOM 1721 C C . ASP A 1 222 ? 12.521 28.462 -14.746 1.00 54.34 222 ASP A C 1
ATOM 1723 O O . ASP A 1 222 ? 12.637 29.690 -14.808 1.00 54.34 222 ASP A O 1
ATOM 1727 N N . GLY A 1 223 ? 13.581 27.660 -14.693 1.00 50.12 223 GLY A N 1
ATOM 1728 C CA . GLY A 1 223 ? 14.941 28.129 -14.917 1.00 50.12 223 GLY A CA 1
ATOM 1729 C C . GLY A 1 223 ? 15.151 28.281 -16.412 1.00 50.12 223 GLY A C 1
ATOM 1730 O O . GLY A 1 223 ? 15.628 27.349 -17.052 1.00 50.12 223 GLY A O 1
ATOM 1731 N N . GLY A 1 224 ? 14.777 29.444 -16.944 1.00 56.84 224 GLY A N 1
ATOM 1732 C CA . GLY A 1 224 ? 15.068 29.848 -18.313 1.00 56.84 224 GLY A CA 1
ATOM 1733 C C . GLY A 1 224 ? 16.573 29.980 -18.534 1.00 56.84 224 GLY A C 1
ATOM 1734 O O . GLY A 1 224 ? 17.163 31.026 -18.273 1.00 56.84 224 GLY A O 1
ATOM 1735 N N . ASP A 1 225 ? 17.173 28.892 -19.001 1.00 61.94 225 ASP A N 1
ATOM 1736 C CA . ASP A 1 225 ? 18.416 28.877 -19.759 1.00 61.94 225 ASP A CA 1
ATOM 1737 C C . ASP A 1 225 ? 18.097 29.257 -21.212 1.00 61.94 225 ASP A C 1
ATOM 1739 O O . ASP A 1 225 ? 17.176 28.707 -21.824 1.00 61.94 225 ASP A O 1
ATOM 1743 N N . GLY A 1 226 ? 18.842 30.215 -21.756 1.00 59.25 226 GLY A N 1
ATOM 1744 C CA . GLY A 1 226 ? 18.748 30.580 -23.163 1.00 59.25 226 GLY A CA 1
ATOM 1745 C C . GLY A 1 226 ? 19.220 31.994 -23.478 1.00 59.25 226 GLY A C 1
ATOM 1746 O O . GLY A 1 226 ? 18.472 32.952 -23.293 1.00 59.25 226 GLY A O 1
ATOM 1747 N N . GLY A 1 227 ? 20.405 32.098 -24.087 1.00 57.72 227 GLY A N 1
ATOM 1748 C CA . GLY A 1 227 ? 20.611 33.072 -25.163 1.00 57.72 227 GLY A CA 1
ATOM 1749 C C . GLY A 1 227 ? 21.932 33.837 -25.171 1.00 57.72 227 GLY A C 1
ATOM 1750 O O . GLY A 1 227 ? 22.007 34.923 -24.613 1.00 57.72 227 GLY A O 1
ATOM 1751 N N . ASP A 1 228 ? 22.895 33.266 -25.899 1.00 57.19 228 ASP A N 1
ATOM 1752 C CA . ASP A 1 228 ? 23.778 33.877 -26.909 1.00 57.19 228 ASP A CA 1
ATOM 1753 C C . ASP A 1 228 ? 24.619 35.139 -26.615 1.00 57.19 228 ASP A C 1
ATOM 1755 O O . ASP A 1 228 ? 24.121 36.223 -26.312 1.00 57.19 228 ASP A O 1
ATOM 1759 N N . GLY A 1 229 ? 25.924 34.990 -26.893 1.00 54.94 229 GLY A N 1
ATOM 1760 C CA . GLY A 1 229 ? 26.938 36.044 -26.994 1.00 54.94 229 GLY A CA 1
ATOM 1761 C C . GLY A 1 229 ? 28.353 35.487 -27.056 1.00 54.94 229 GLY A C 1
ATOM 1762 O O . GLY A 1 229 ? 28.958 35.361 -25.971 1.00 54.94 229 GLY A O 1
#

Radius of gyration: 40.34 Å; chains: 1; bounding box: 68×56×126 Å

Organism: NCBI:txid236787